Protein AF-A0A8S3TR97-F1 (afdb_monomer_lite)

Secondary structure (DSSP, 8-state):
---HHHHHSHHHIIIIIHHHHHTSHHHHHHHHHHIIIIITT-SSHHHHHHHHHHHHHHGGGSHHHIIIIIHHHHGGGGGSS-HHHHHHHHHHHHHHHHHHHHHHHHTT--GGGTS-HHHHHHHHHHHHHHHHTTTTSSHHHHHHHHHHHHHHHHHHHTT-S-TT-THHHHHHHHHHHHHH---TT-HHHHHHHHHHHHHHHHHSB-TTS-B-HHHHHHHHHHHHHHHT-------

Radius of gyration: 18.49 Å; chains: 1; bounding box: 54×30×53 Å

Structure (mmCIF, N/CA/C/O backbone):
data_AF-A0A8S3TR97-F1
#
_entry.id   AF-A0A8S3TR97-F1
#
loop_
_atom_site.group_PDB
_atom_site.id
_atom_site.type_symbol
_atom_site.label_atom_id
_atom_site.label_alt_id
_atom_site.label_comp_id
_atom_site.label_asym_id
_atom_site.label_entity_id
_atom_site.label_seq_id
_atom_site.pdbx_PDB_ins_code
_atom_site.Cartn_x
_atom_site.Cartn_y
_atom_site.Cartn_z
_atom_site.occupancy
_atom_site.B_iso_or_equiv
_atom_site.auth_seq_id
_atom_site.auth_comp_id
_atom_site.auth_asym_id
_atom_site.auth_atom_id
_atom_site.pdbx_PDB_model_num
ATOM 1 N N . MET A 1 1 ? 25.317 11.259 -17.986 1.00 52.09 1 MET A N 1
ATOM 2 C CA . MET A 1 1 ? 23.845 11.215 -17.810 1.00 52.09 1 MET A CA 1
ATOM 3 C C . MET A 1 1 ? 23.464 10.214 -16.730 1.00 52.09 1 MET A C 1
ATOM 5 O O . MET A 1 1 ? 22.758 10.600 -15.819 1.00 52.09 1 MET A O 1
ATOM 9 N N . ALA A 1 2 ? 24.001 8.992 -16.748 1.00 50.50 2 ALA A N 1
ATOM 10 C CA . ALA A 1 2 ? 24.337 8.296 -15.507 1.00 50.50 2 ALA A CA 1
ATOM 11 C C . ALA A 1 2 ? 25.831 8.544 -15.252 1.00 50.50 2 ALA A C 1
ATOM 13 O O . ALA A 1 2 ? 26.662 8.137 -16.060 1.00 50.50 2 ALA A O 1
ATOM 14 N N . ASP A 1 3 ? 26.166 9.313 -14.224 1.00 50.56 3 ASP A N 1
ATOM 15 C CA . ASP A 1 3 ? 27.539 9.480 -13.743 1.00 50.56 3 ASP A CA 1
ATOM 16 C C . ASP A 1 3 ? 27.617 9.049 -12.274 1.00 50.56 3 ASP A C 1
ATOM 18 O O . ASP A 1 3 ? 26.587 8.810 -11.637 1.00 50.56 3 ASP A O 1
ATOM 22 N N . TYR A 1 4 ? 28.835 8.906 -11.747 1.00 54.69 4 TYR A N 1
ATOM 23 C CA . TYR A 1 4 ? 29.068 8.407 -10.389 1.00 54.69 4 TYR A CA 1
ATOM 24 C C . TYR A 1 4 ? 28.352 9.243 -9.311 1.00 54.69 4 TYR A C 1
ATOM 26 O O . TYR A 1 4 ? 27.873 8.699 -8.316 1.00 54.69 4 TYR A O 1
ATOM 34 N N . PHE A 1 5 ? 28.218 10.555 -9.523 1.00 51.84 5 PHE A N 1
ATOM 35 C CA . PHE A 1 5 ? 27.535 11.450 -8.592 1.00 51.84 5 PHE A CA 1
ATOM 36 C C . PHE A 1 5 ? 26.013 11.290 -8.667 1.00 51.84 5 PHE A C 1
ATOM 38 O O . PHE A 1 5 ? 25.346 11.216 -7.634 1.00 51.84 5 PHE A O 1
ATOM 45 N N . ALA A 1 6 ? 25.467 11.154 -9.874 1.00 52.81 6 ALA A N 1
ATOM 46 C CA . ALA A 1 6 ? 24.042 10.966 -10.107 1.00 52.81 6 ALA A CA 1
ATOM 47 C C . ALA A 1 6 ? 23.535 9.612 -9.567 1.00 52.81 6 ALA A C 1
ATOM 49 O O . ALA A 1 6 ? 22.441 9.550 -9.008 1.00 52.81 6 ALA A O 1
ATOM 50 N N . VAL A 1 7 ? 24.340 8.541 -9.644 1.00 60.16 7 VAL A N 1
ATOM 51 C CA . VAL A 1 7 ? 24.002 7.242 -9.017 1.00 60.16 7 VAL A CA 1
ATOM 52 C C . VAL A 1 7 ? 24.239 7.220 -7.501 1.00 60.16 7 VAL A C 1
ATOM 54 O O . VAL A 1 7 ? 23.655 6.386 -6.809 1.00 60.16 7 VAL A O 1
ATOM 57 N N . GLY A 1 8 ? 25.058 8.138 -6.974 1.00 55.62 8 GLY A N 1
ATOM 58 C CA . GLY A 1 8 ? 25.302 8.300 -5.537 1.00 55.62 8 GLY A CA 1
ATOM 59 C C . GLY A 1 8 ? 24.122 8.927 -4.785 1.00 55.62 8 GLY A C 1
ATOM 60 O O . GLY A 1 8 ? 23.895 8.615 -3.613 1.00 55.62 8 GLY A O 1
ATOM 61 N N . ASN A 1 9 ? 23.321 9.762 -5.458 1.00 77.56 9 ASN A N 1
ATOM 62 C CA . ASN A 1 9 ? 22.076 10.289 -4.902 1.00 77.56 9 ASN A CA 1
ATOM 63 C C . ASN A 1 9 ? 20.954 9.247 -5.026 1.00 77.56 9 ASN A C 1
ATOM 65 O O . ASN A 1 9 ? 20.400 9.026 -6.102 1.00 77.56 9 ASN A O 1
ATOM 69 N N . ARG A 1 10 ? 20.591 8.626 -3.898 1.00 77.12 10 ARG A N 1
ATOM 70 C CA . ARG A 1 10 ? 19.584 7.553 -3.839 1.00 77.12 10 ARG A CA 1
ATOM 71 C C . ARG A 1 10 ? 18.224 7.985 -4.396 1.00 77.12 10 ARG A C 1
ATOM 73 O O . ARG A 1 10 ? 17.638 7.236 -5.169 1.00 77.12 10 ARG A O 1
ATOM 80 N N . ASN A 1 11 ? 17.746 9.186 -4.070 1.00 75.31 11 ASN A N 1
ATOM 81 C CA . ASN A 1 11 ? 16.455 9.671 -4.568 1.00 75.31 11 ASN A CA 1
ATOM 82 C C . ASN A 1 11 ? 16.488 9.838 -6.088 1.00 75.31 11 ASN A C 1
ATOM 84 O O . ASN A 1 11 ? 15.629 9.306 -6.786 1.00 75.31 11 ASN A O 1
ATOM 88 N N . HIS A 1 12 ? 17.511 10.517 -6.607 1.00 77.50 12 HIS A N 1
ATOM 89 C CA . HIS A 1 12 ? 17.662 10.743 -8.044 1.00 77.50 12 HIS A CA 1
ATOM 90 C C . HIS A 1 12 ? 17.841 9.423 -8.817 1.00 77.50 12 HIS A C 1
ATOM 92 O O . HIS A 1 12 ? 17.218 9.201 -9.856 1.00 77.50 12 HIS A O 1
ATOM 98 N N . CYS A 1 13 ? 18.622 8.489 -8.272 1.00 76.00 13 CYS A N 1
ATOM 99 C CA . CYS A 1 13 ? 18.840 7.178 -8.871 1.00 76.00 13 CYS A CA 1
ATOM 100 C C . CYS A 1 13 ? 17.539 6.363 -8.970 1.00 76.00 13 CYS A C 1
ATOM 102 O O . CYS A 1 13 ? 17.180 5.897 -10.053 1.00 76.00 13 CYS A O 1
ATOM 104 N N . TYR A 1 14 ? 16.795 6.238 -7.866 1.00 81.44 14 TYR A N 1
ATOM 105 C CA . TYR A 1 14 ? 15.582 5.417 -7.816 1.00 81.44 14 TYR A CA 1
ATOM 106 C C . TYR A 1 14 ? 14.384 6.061 -8.507 1.00 81.44 14 TYR A C 1
ATOM 108 O O . TYR A 1 14 ? 13.536 5.334 -9.020 1.00 81.44 14 TYR A O 1
ATOM 116 N N . LEU A 1 15 ? 14.288 7.393 -8.511 1.00 86.50 15 LEU A N 1
ATOM 117 C CA . LEU A 1 15 ? 13.073 8.102 -8.915 1.00 86.50 15 LEU A CA 1
ATOM 118 C C . LEU A 1 15 ? 13.204 8.890 -10.218 1.00 86.50 15 LEU A C 1
ATOM 120 O O . LEU A 1 15 ? 12.200 9.467 -10.641 1.00 86.50 15 LEU A O 1
ATOM 124 N N . GLU A 1 16 ? 14.384 8.943 -10.840 1.00 80.69 16 GLU A N 1
ATOM 125 C CA . GLU A 1 16 ? 14.603 9.650 -12.110 1.00 80.69 16 GLU A CA 1
ATOM 126 C C . GLU A 1 16 ? 15.448 8.829 -13.087 1.00 80.69 16 GLU A C 1
ATOM 128 O O . GLU A 1 16 ? 14.967 8.481 -14.169 1.00 80.69 16 GLU A O 1
ATOM 133 N N . LEU A 1 17 ? 16.678 8.461 -12.705 1.00 77.69 17 LEU A N 1
ATOM 134 C CA . LEU A 1 17 ? 17.573 7.700 -13.585 1.00 77.69 17 LEU A CA 1
ATOM 135 C C . LEU A 1 17 ? 17.002 6.325 -13.924 1.00 77.69 17 LEU A C 1
ATOM 137 O O . LEU A 1 17 ? 17.054 5.906 -15.080 1.00 77.69 17 LEU A O 1
ATOM 141 N N . SER A 1 18 ? 16.424 5.641 -12.933 1.00 75.00 18 SER A N 1
ATOM 142 C CA . SER A 1 18 ? 15.832 4.319 -13.124 1.00 75.00 18 SER A CA 1
ATOM 143 C C . SER A 1 18 ? 14.754 4.328 -14.219 1.00 75.00 18 SER A C 1
ATOM 145 O O . SER A 1 18 ? 14.734 3.477 -15.102 1.00 75.00 18 SER A O 1
ATOM 147 N N . ILE A 1 19 ? 13.896 5.346 -14.219 1.00 82.00 19 ILE A N 1
ATOM 148 C CA . ILE A 1 19 ? 12.789 5.486 -15.169 1.00 82.00 19 ILE A CA 1
ATOM 149 C C . ILE A 1 19 ? 13.325 5.817 -16.548 1.00 82.00 19 ILE A C 1
ATOM 151 O O . ILE A 1 19 ? 12.816 5.309 -17.540 1.00 82.00 19 ILE A O 1
ATOM 155 N N . PHE A 1 20 ? 14.352 6.667 -16.620 1.00 80.25 20 PHE A N 1
ATOM 156 C CA . PHE A 1 20 ? 14.993 6.989 -17.885 1.00 80.25 20 PHE A CA 1
ATOM 157 C C . PHE A 1 20 ? 15.539 5.730 -18.564 1.00 80.25 20 PHE A C 1
ATOM 159 O O . PHE A 1 20 ? 15.263 5.514 -19.741 1.00 80.25 20 PHE A O 1
ATOM 166 N N . VAL A 1 21 ? 16.247 4.877 -17.820 1.00 76.88 21 VAL A N 1
ATOM 167 C CA . VAL A 1 21 ? 16.768 3.605 -18.345 1.00 76.88 21 VAL A CA 1
ATOM 168 C C . VAL A 1 21 ? 15.630 2.636 -18.675 1.00 76.88 21 VAL A C 1
ATOM 170 O O . VAL A 1 21 ? 15.663 1.975 -19.707 1.00 76.88 21 VAL A O 1
ATOM 173 N N . ALA A 1 22 ? 14.572 2.599 -17.868 1.00 79.44 22 ALA A N 1
ATOM 174 C CA . ALA A 1 22 ? 13.430 1.724 -18.108 1.00 79.44 22 ALA A CA 1
ATOM 175 C C . ALA A 1 22 ? 12.569 2.110 -19.324 1.00 79.44 22 ALA A C 1
ATOM 177 O O . ALA A 1 22 ? 11.685 1.336 -19.691 1.00 79.44 22 ALA A O 1
ATOM 178 N N . LYS A 1 23 ? 12.816 3.262 -19.970 1.00 80.81 23 LYS A N 1
ATOM 179 C CA . LYS A 1 23 ? 12.210 3.598 -21.273 1.00 80.81 23 LYS A CA 1
ATOM 180 C C . LYS A 1 23 ? 12.696 2.691 -22.403 1.00 80.81 23 LYS A C 1
ATOM 182 O O . LYS A 1 23 ? 12.019 2.598 -23.421 1.00 80.81 23 LYS A O 1
ATOM 187 N N . PHE A 1 24 ? 13.845 2.046 -22.232 1.00 84.88 24 PHE A N 1
ATOM 188 C CA . PHE A 1 24 ? 14.345 1.027 -23.145 1.00 84.88 24 PHE A CA 1
ATOM 189 C C . PHE A 1 24 ? 13.728 -0.330 -22.747 1.00 84.88 24 PHE A C 1
ATOM 191 O O . PHE A 1 24 ? 14.006 -0.809 -21.638 1.00 84.88 24 PHE A O 1
ATOM 198 N N . PRO A 1 25 ? 12.871 -0.939 -23.594 1.00 82.88 25 PRO A N 1
ATOM 199 C CA . PRO A 1 25 ? 12.100 -2.139 -23.246 1.00 82.88 25 PRO A CA 1
ATOM 200 C C . PRO A 1 25 ? 12.942 -3.325 -22.760 1.00 82.88 25 PRO A C 1
ATOM 202 O O . PRO A 1 25 ? 12.469 -4.141 -21.967 1.00 82.88 25 PRO A O 1
ATOM 205 N N . GLU A 1 26 ? 14.192 -3.412 -23.214 1.00 86.94 26 GLU A N 1
ATOM 206 C CA . GLU A 1 26 ? 15.155 -4.454 -22.862 1.00 86.94 26 GLU A CA 1
ATOM 207 C C . GLU A 1 26 ? 15.543 -4.415 -21.379 1.00 86.94 26 GLU A C 1
ATOM 209 O O . GLU A 1 26 ? 15.878 -5.450 -20.807 1.00 86.94 26 GLU A O 1
ATOM 214 N N . TYR A 1 27 ? 15.469 -3.242 -20.741 1.00 86.44 27 TYR A N 1
ATOM 215 C CA . TYR A 1 27 ? 15.838 -3.063 -19.336 1.00 86.44 27 TYR A CA 1
ATOM 216 C C . TYR A 1 27 ? 14.629 -2.995 -18.402 1.00 86.44 27 TYR A C 1
ATOM 218 O O . TYR A 1 27 ? 14.773 -3.281 -17.214 1.00 86.44 27 TYR A O 1
ATOM 226 N N . THR A 1 28 ? 13.431 -2.666 -18.901 1.00 91.00 28 THR A N 1
ATOM 227 C CA . THR A 1 28 ? 12.251 -2.399 -18.060 1.00 91.00 28 THR A CA 1
ATOM 228 C C . THR A 1 28 ? 11.954 -3.532 -17.075 1.00 91.00 28 THR A C 1
ATOM 230 O O . THR A 1 28 ? 11.886 -3.296 -15.870 1.00 91.00 28 THR A O 1
ATOM 233 N N . LYS A 1 29 ? 11.807 -4.773 -17.565 1.00 95.00 29 LYS A N 1
ATOM 234 C CA . LYS A 1 29 ? 11.462 -5.923 -16.710 1.00 95.00 29 LYS A CA 1
ATOM 235 C C . LYS A 1 29 ? 12.576 -6.245 -15.722 1.00 95.00 29 LYS A C 1
ATOM 237 O O . LYS A 1 29 ? 12.305 -6.349 -14.535 1.00 95.00 29 LYS A O 1
ATOM 242 N N . SER A 1 30 ? 13.826 -6.293 -16.181 1.0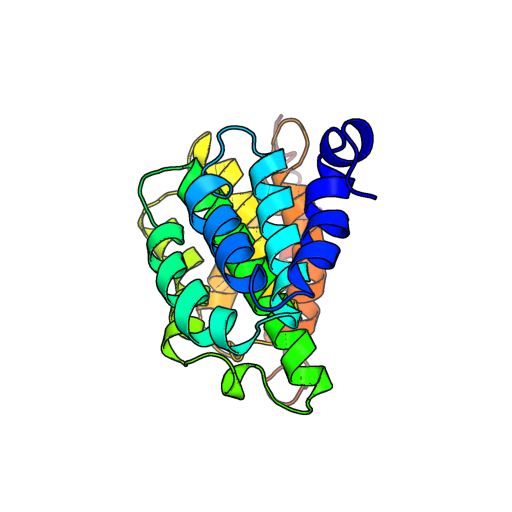0 94.12 30 SER A N 1
ATOM 243 C CA . SER A 1 30 ? 14.976 -6.570 -15.313 1.00 94.12 30 SER A CA 1
ATOM 244 C C . SER A 1 30 ? 15.136 -5.537 -14.196 1.00 94.12 30 SER A C 1
ATOM 246 O O . SER A 1 30 ? 15.534 -5.889 -13.090 1.00 94.12 30 SER A O 1
ATOM 248 N N . MET A 1 31 ? 14.805 -4.270 -14.451 1.00 93.50 31 MET A N 1
ATOM 249 C CA . MET A 1 31 ? 14.824 -3.229 -13.421 1.00 93.50 31 MET A CA 1
ATOM 250 C C . MET A 1 31 ? 13.704 -3.404 -12.398 1.00 93.50 31 MET A C 1
ATOM 252 O O . MET A 1 31 ? 13.954 -3.275 -11.200 1.00 93.50 31 MET A O 1
ATOM 256 N N . ILE A 1 32 ? 12.492 -3.722 -12.859 1.00 96.81 32 ILE A N 1
ATOM 257 C CA . ILE A 1 32 ? 11.360 -4.049 -11.986 1.00 96.81 32 ILE A CA 1
ATOM 258 C C . ILE A 1 32 ? 11.719 -5.250 -11.105 1.00 96.81 32 ILE A C 1
ATOM 260 O O . ILE A 1 32 ? 11.643 -5.155 -9.880 1.00 96.81 32 ILE A O 1
ATOM 264 N N . ASP A 1 33 ? 12.187 -6.336 -11.718 1.00 97.00 33 ASP A N 1
ATOM 265 C CA . ASP A 1 33 ? 12.565 -7.565 -11.025 1.00 97.00 33 ASP A CA 1
ATOM 266 C C . ASP A 1 33 ? 13.697 -7.313 -10.027 1.00 97.00 33 ASP A C 1
ATOM 268 O O . ASP A 1 33 ? 13.632 -7.789 -8.902 1.00 97.00 33 ASP A O 1
ATOM 272 N N . HIS A 1 34 ? 14.689 -6.481 -10.363 1.00 95.31 34 HIS A N 1
ATOM 273 C CA . HIS A 1 34 ? 15.753 -6.128 -9.424 1.00 95.31 34 HIS A CA 1
ATOM 274 C C . HIS A 1 34 ? 15.229 -5.398 -8.181 1.00 95.31 34 HIS A C 1
ATOM 276 O O . HIS A 1 34 ? 15.662 -5.698 -7.066 1.00 95.31 34 HIS A O 1
ATOM 282 N N . LEU A 1 35 ? 14.304 -4.443 -8.336 1.00 96.44 35 LEU A N 1
ATOM 283 C CA . LEU A 1 35 ? 13.712 -3.770 -7.178 1.00 96.44 35 LEU A CA 1
ATOM 284 C C . LEU A 1 35 ? 12.934 -4.765 -6.306 1.00 96.44 35 LEU A C 1
ATOM 286 O O . LEU A 1 35 ? 13.107 -4.760 -5.086 1.00 96.44 35 LEU A O 1
ATOM 290 N N . VAL A 1 36 ? 12.141 -5.641 -6.930 1.00 97.31 36 VAL A N 1
ATOM 291 C CA . VAL A 1 36 ? 11.318 -6.652 -6.247 1.00 97.31 36 VAL A CA 1
ATOM 292 C C . VAL A 1 36 ? 12.160 -7.728 -5.565 1.00 97.31 36 VAL A C 1
ATOM 294 O O . VAL A 1 36 ? 11.873 -8.100 -4.435 1.00 97.31 36 VAL A O 1
ATOM 297 N N . ASP A 1 37 ? 13.210 -8.221 -6.208 1.00 95.25 37 ASP A N 1
ATOM 298 C CA . ASP A 1 37 ? 13.968 -9.365 -5.698 1.00 95.25 37 ASP A CA 1
ATOM 299 C C . ASP A 1 37 ? 15.094 -8.936 -4.750 1.00 95.25 37 ASP A C 1
ATOM 301 O O . ASP A 1 37 ? 15.460 -9.689 -3.849 1.00 95.25 37 ASP A O 1
ATOM 305 N N . MET A 1 38 ? 15.627 -7.716 -4.907 1.00 93.38 38 MET A N 1
ATOM 306 C CA . MET A 1 38 ? 16.815 -7.276 -4.164 1.00 93.38 38 MET A CA 1
ATOM 307 C C . MET A 1 38 ? 16.586 -6.086 -3.233 1.00 93.38 38 MET A C 1
ATOM 309 O O . MET A 1 38 ? 17.333 -5.942 -2.263 1.00 93.38 38 MET A O 1
ATOM 313 N N . LYS A 1 39 ? 15.635 -5.184 -3.518 1.00 95.75 39 LYS A N 1
ATOM 314 C CA . LYS A 1 39 ? 15.566 -3.883 -2.819 1.00 95.75 39 LYS A CA 1
ATOM 315 C C . LYS A 1 39 ? 14.401 -3.738 -1.850 1.00 95.75 39 LYS A C 1
ATOM 317 O O . LYS A 1 39 ? 14.574 -3.098 -0.814 1.00 95.75 39 LYS A O 1
ATOM 322 N N . ILE A 1 40 ? 13.265 -4.390 -2.090 1.00 96.94 40 ILE A N 1
ATOM 323 C CA . ILE A 1 40 ? 12.153 -4.358 -1.125 1.00 96.94 40 ILE A CA 1
ATOM 324 C C . ILE A 1 40 ? 12.483 -5.072 0.200 1.00 96.94 40 ILE A C 1
ATOM 326 O O . ILE A 1 40 ? 11.880 -4.735 1.209 1.00 96.94 40 ILE A O 1
ATOM 330 N N . ASN A 1 41 ? 13.450 -6.001 0.232 1.00 97.19 41 ASN A N 1
ATOM 331 C CA . ASN A 1 41 ? 13.931 -6.652 1.465 1.00 97.19 41 ASN A CA 1
ATOM 332 C C . ASN A 1 41 ? 15.215 -6.011 2.032 1.00 97.19 41 ASN A C 1
ATOM 334 O O . ASN A 1 41 ? 15.993 -6.636 2.749 1.00 97.19 41 ASN A O 1
ATOM 338 N N . HIS A 1 42 ? 15.514 -4.767 1.661 1.00 96.56 42 HIS A N 1
ATOM 339 C CA . HIS A 1 42 ? 16.711 -4.108 2.167 1.00 96.56 42 HIS A CA 1
ATOM 340 C C . HIS A 1 42 ? 16.557 -3.767 3.659 1.00 96.56 42 HIS A C 1
ATOM 342 O O . HIS A 1 42 ? 15.470 -3.394 4.091 1.00 96.56 42 HIS A O 1
ATOM 348 N N . TRP A 1 43 ? 17.632 -3.849 4.448 1.00 94.31 43 TRP A N 1
ATOM 349 C CA . TRP A 1 43 ? 17.603 -3.564 5.893 1.00 94.31 43 TRP A CA 1
ATOM 350 C C . TRP A 1 43 ? 17.266 -2.091 6.201 1.00 94.31 43 TRP A C 1
ATOM 352 O O . TRP A 1 43 ? 16.490 -1.805 7.112 1.00 94.31 43 TRP A O 1
ATOM 362 N N . ASP A 1 44 ? 17.788 -1.161 5.395 1.00 94.12 44 ASP A N 1
ATOM 363 C CA . ASP A 1 44 ? 17.471 0.275 5.451 1.00 94.12 44 ASP A CA 1
ATOM 364 C C . ASP A 1 44 ? 16.042 0.540 4.941 1.00 94.12 44 ASP A C 1
ATOM 366 O O . ASP A 1 44 ? 15.730 0.277 3.775 1.00 94.12 44 ASP A O 1
ATOM 370 N N . GLY A 1 45 ? 15.184 1.080 5.813 1.00 92.94 45 GLY A N 1
ATOM 371 C CA . GLY A 1 45 ? 13.788 1.393 5.502 1.00 92.94 45 GLY A CA 1
ATOM 372 C C . GLY A 1 45 ? 13.617 2.426 4.391 1.00 92.94 45 GLY A C 1
ATOM 373 O O . GLY A 1 45 ? 12.713 2.270 3.574 1.00 92.94 45 GLY A O 1
ATOM 374 N N . ILE A 1 46 ? 14.529 3.397 4.279 1.00 93.88 46 ILE A N 1
ATOM 375 C CA . ILE A 1 46 ? 14.478 4.426 3.229 1.00 93.88 46 ILE A CA 1
ATOM 376 C C . ILE A 1 46 ? 14.657 3.781 1.852 1.00 93.88 46 ILE A C 1
ATOM 378 O O . ILE A 1 46 ? 13.995 4.163 0.891 1.00 93.88 46 ILE A O 1
ATOM 382 N N . ILE A 1 47 ? 15.518 2.765 1.742 1.00 94.56 47 ILE A N 1
ATOM 383 C CA . ILE A 1 47 ? 15.690 2.024 0.485 1.00 94.56 47 ILE A CA 1
ATOM 384 C C . ILE A 1 47 ? 14.409 1.273 0.120 1.00 94.56 47 ILE A C 1
ATOM 386 O O . ILE A 1 47 ? 14.040 1.253 -1.055 1.00 94.56 47 ILE A O 1
ATOM 390 N N . ARG A 1 48 ? 13.702 0.697 1.099 1.00 97.50 48 ARG A N 1
ATOM 391 C CA . ARG A 1 48 ? 12.411 0.038 0.849 1.00 97.50 48 ARG A CA 1
ATOM 392 C C . ARG A 1 48 ? 11.357 1.042 0.370 1.00 97.50 48 ARG A C 1
ATOM 394 O O . ARG A 1 48 ? 10.700 0.776 -0.633 1.00 97.50 48 ARG A O 1
ATOM 401 N N . ASP A 1 49 ? 11.260 2.204 1.020 1.00 95.88 49 ASP A N 1
ATOM 402 C CA . ASP A 1 49 ? 10.363 3.298 0.618 1.00 95.88 49 ASP A CA 1
ATOM 403 C C . ASP A 1 49 ? 10.661 3.774 -0.818 1.00 95.88 49 ASP A C 1
ATOM 405 O O . ASP A 1 49 ? 9.763 3.853 -1.658 1.00 95.88 49 ASP A O 1
ATOM 409 N N . LEU A 1 50 ? 11.936 4.022 -1.140 1.00 96.06 50 LEU A N 1
ATOM 410 C CA . LEU A 1 50 ? 12.360 4.432 -2.482 1.00 96.06 50 LEU A CA 1
ATOM 411 C C . LEU A 1 50 ? 12.132 3.350 -3.535 1.00 96.06 50 LEU A C 1
ATOM 413 O O . LEU A 1 50 ? 11.832 3.670 -4.683 1.00 96.06 50 LEU A O 1
ATOM 417 N N . SER A 1 51 ? 12.249 2.076 -3.164 1.00 97.31 51 SER A N 1
ATOM 418 C CA . SER A 1 51 ? 11.968 0.960 -4.070 1.00 97.31 51 SER A CA 1
ATOM 419 C C . SER A 1 51 ? 10.489 0.903 -4.433 1.00 97.31 51 SER A C 1
ATOM 421 O O . SER A 1 51 ? 10.165 0.768 -5.609 1.00 97.31 51 SER A O 1
ATOM 423 N N . ALA A 1 52 ? 9.595 1.071 -3.455 1.00 98.31 52 ALA A N 1
ATOM 424 C CA . ALA A 1 52 ? 8.155 1.126 -3.698 1.00 98.31 52 ALA A CA 1
ATOM 425 C C . ALA A 1 52 ? 7.775 2.317 -4.598 1.00 98.31 52 ALA A C 1
ATOM 427 O O . ALA A 1 52 ? 7.068 2.147 -5.591 1.00 98.31 52 ALA A O 1
ATOM 428 N N . GLN A 1 53 ? 8.323 3.505 -4.327 1.00 97.69 53 GLN A N 1
ATOM 429 C CA . GLN A 1 53 ? 8.114 4.691 -5.169 1.00 97.69 53 GLN A CA 1
ATOM 430 C C . GLN A 1 53 ? 8.727 4.540 -6.573 1.00 97.69 53 GLN A C 1
ATOM 432 O O . GLN A 1 53 ? 8.153 4.995 -7.563 1.00 97.69 53 GLN A O 1
ATOM 437 N N . GLY A 1 54 ? 9.880 3.881 -6.691 1.00 96.12 54 GLY A N 1
ATOM 438 C CA . GLY A 1 54 ? 10.475 3.527 -7.978 1.00 96.12 54 GLY A CA 1
ATOM 439 C C . GLY A 1 54 ? 9.555 2.604 -8.779 1.00 96.12 54 GLY A C 1
ATOM 440 O O . GLY A 1 54 ? 9.271 2.878 -9.943 1.00 96.12 54 GLY A O 1
ATOM 441 N N . LEU A 1 55 ? 9.009 1.566 -8.138 1.00 98.31 55 LEU A N 1
ATOM 442 C CA . LEU A 1 55 ? 8.039 0.649 -8.744 1.00 98.31 55 LEU A CA 1
ATOM 443 C C . LEU A 1 55 ? 6.754 1.366 -9.189 1.00 98.31 55 LEU A C 1
ATOM 445 O O . LEU A 1 55 ? 6.270 1.085 -10.288 1.00 98.31 55 LEU A O 1
ATOM 449 N N . HIS A 1 56 ? 6.254 2.348 -8.426 1.00 98.19 56 HIS A N 1
ATOM 450 C CA . HIS A 1 56 ? 5.162 3.227 -8.873 1.00 98.19 56 HIS A CA 1
ATOM 451 C C . HIS A 1 56 ? 5.487 3.849 -10.232 1.00 98.19 56 HIS A C 1
ATOM 453 O O . HIS A 1 56 ? 4.729 3.731 -11.193 1.00 98.19 56 HIS A O 1
ATOM 459 N N . LYS A 1 57 ? 6.643 4.514 -10.330 1.00 95.88 57 LYS A N 1
ATOM 460 C CA . LYS A 1 57 ? 7.018 5.258 -11.535 1.00 95.88 57 LYS A CA 1
ATOM 461 C C . LYS A 1 57 ? 7.316 4.336 -12.723 1.00 95.88 57 LYS A C 1
ATOM 463 O O . LYS A 1 57 ? 6.982 4.687 -13.850 1.00 95.88 57 LYS A O 1
ATOM 468 N N . LEU A 1 58 ? 7.880 3.153 -12.475 1.00 95.94 58 LEU A N 1
ATOM 469 C CA . LEU A 1 58 ? 8.153 2.133 -13.496 1.00 95.94 58 LEU A CA 1
ATOM 470 C C . LEU A 1 58 ? 6.892 1.430 -14.013 1.00 95.94 58 LEU A C 1
ATOM 472 O O . LEU A 1 58 ? 6.920 0.836 -15.090 1.00 95.94 58 LEU A O 1
ATOM 476 N N . THR A 1 59 ? 5.781 1.494 -13.277 1.00 96.88 59 THR A N 1
ATOM 477 C CA . THR A 1 59 ? 4.548 0.784 -13.642 1.00 96.88 59 THR A CA 1
ATOM 478 C C . THR A 1 59 ? 4.000 1.217 -15.002 1.00 96.88 59 THR A C 1
ATOM 480 O O . THR A 1 59 ? 3.518 0.377 -15.758 1.00 96.88 59 THR A O 1
ATOM 483 N N . SER A 1 60 ? 4.130 2.495 -15.373 1.00 94.75 60 SER A N 1
ATOM 484 C CA . SER A 1 60 ? 3.687 2.988 -16.686 1.00 94.75 60 SER A CA 1
ATOM 485 C C . SER A 1 60 ? 4.502 2.421 -17.856 1.00 94.75 60 SER A C 1
ATOM 487 O O . SER A 1 60 ? 3.983 2.338 -18.968 1.00 94.75 60 SER A O 1
ATOM 489 N N . CYS A 1 61 ? 5.742 1.979 -17.615 1.00 94.31 61 CYS A N 1
ATOM 490 C CA . CYS A 1 61 ? 6.607 1.383 -18.633 1.00 94.31 61 CYS A CA 1
ATOM 491 C C . CYS A 1 61 ? 6.207 -0.062 -18.978 1.00 94.31 61 CYS A C 1
ATOM 493 O O . CYS A 1 61 ? 6.464 -0.519 -20.089 1.00 94.31 61 CYS A O 1
ATOM 495 N N . SER A 1 62 ? 5.588 -0.801 -18.048 1.00 95.81 62 SER A N 1
ATOM 496 C CA . SER A 1 62 ? 5.122 -2.174 -18.299 1.00 95.81 62 SER A CA 1
ATOM 497 C C . SER A 1 62 ? 3.903 -2.543 -17.435 1.00 95.81 62 SER A C 1
ATOM 499 O 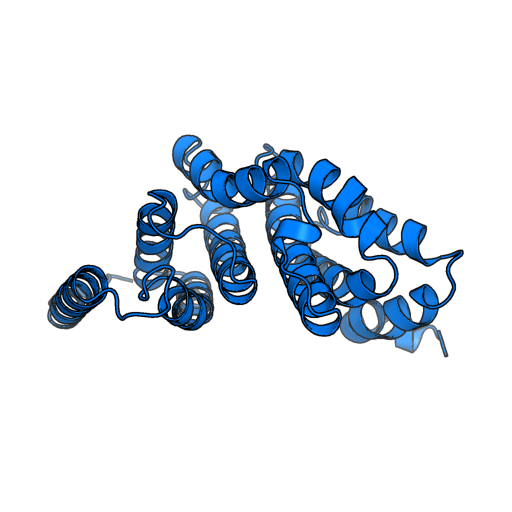O . SER A 1 62 ? 3.998 -3.407 -16.558 1.00 95.81 62 SER A O 1
ATOM 501 N N . PRO A 1 63 ? 2.738 -1.904 -17.661 1.00 96.69 63 PRO A N 1
ATOM 502 C CA . PRO A 1 63 ? 1.567 -2.075 -16.799 1.00 96.69 63 PRO A CA 1
ATOM 503 C C . PRO A 1 63 ? 1.031 -3.511 -16.815 1.00 96.69 63 PRO A C 1
ATOM 505 O O . PRO A 1 63 ? 0.690 -4.049 -15.765 1.00 96.69 63 PRO A O 1
ATOM 508 N N . ASP A 1 64 ? 1.035 -4.173 -17.975 1.00 97.12 64 ASP A N 1
ATOM 509 C CA . ASP A 1 64 ? 0.548 -5.552 -18.096 1.00 97.12 64 ASP A CA 1
ATOM 510 C C . ASP A 1 64 ? 1.447 -6.537 -17.332 1.00 97.12 64 ASP A C 1
ATOM 512 O O . ASP A 1 64 ? 0.950 -7.468 -16.697 1.00 97.12 64 ASP A O 1
ATOM 516 N N . TYR A 1 65 ? 2.769 -6.318 -17.332 1.00 98.00 65 TYR A N 1
ATOM 517 C CA . TYR A 1 65 ? 3.713 -7.128 -16.554 1.00 98.00 65 TYR A CA 1
ATOM 518 C C . TYR A 1 65 ? 3.521 -6.918 -15.049 1.00 98.00 65 TYR A C 1
ATOM 520 O O . TYR A 1 65 ? 3.447 -7.887 -14.291 1.00 98.00 65 TYR A O 1
ATOM 528 N N . MET A 1 66 ? 3.366 -5.659 -14.625 1.00 98.31 66 MET A N 1
ATOM 529 C CA . MET A 1 66 ? 3.086 -5.325 -13.229 1.00 98.31 66 MET A CA 1
ATOM 530 C C . MET A 1 66 ? 1.804 -5.999 -12.724 1.00 98.31 66 MET A C 1
ATOM 532 O O . MET A 1 66 ? 1.804 -6.611 -11.656 1.00 98.31 66 MET A O 1
ATOM 536 N N . ALA A 1 67 ? 0.728 -5.922 -13.510 1.00 98.25 67 ALA A N 1
ATOM 537 C CA . ALA A 1 67 ? -0.579 -6.455 -13.144 1.00 98.25 67 ALA A CA 1
ATOM 538 C C . ALA A 1 67 ? -0.628 -7.992 -13.149 1.00 98.25 67 ALA A C 1
ATOM 540 O O . ALA A 1 67 ? -1.162 -8.592 -12.217 1.00 98.25 67 ALA A O 1
ATOM 541 N N . SER A 1 68 ? -0.080 -8.633 -14.188 1.00 97.88 68 SER A N 1
ATOM 542 C CA . SER A 1 68 ? -0.246 -10.079 -14.412 1.00 97.88 68 SER A CA 1
ATOM 543 C C . SER A 1 68 ? 0.839 -10.958 -13.789 1.00 97.88 68 SER A C 1
ATOM 545 O O . SER A 1 68 ? 0.604 -12.150 -13.607 1.00 97.88 68 SER A O 1
ATOM 547 N N . GLN A 1 69 ? 2.013 -10.406 -13.465 1.00 98.25 69 GLN A N 1
ATOM 548 C CA . GLN A 1 69 ? 3.150 -11.178 -12.944 1.00 98.25 69 GLN A CA 1
ATOM 549 C C . GLN A 1 69 ? 3.634 -10.641 -11.597 1.00 98.25 69 GLN A C 1
ATOM 551 O O . GLN A 1 69 ? 3.699 -11.386 -10.619 1.00 98.25 69 GLN A O 1
ATOM 556 N N . VAL A 1 70 ? 3.937 -9.342 -11.521 1.00 98.56 70 VAL A N 1
ATOM 557 C CA . VAL A 1 70 ? 4.594 -8.756 -10.342 1.00 98.56 70 VAL A CA 1
ATOM 558 C C . VAL A 1 70 ? 3.668 -8.738 -9.128 1.00 98.56 70 VAL A C 1
ATOM 560 O O . VAL A 1 70 ? 4.035 -9.279 -8.087 1.00 98.56 70 VAL A O 1
ATOM 563 N N . LEU A 1 71 ? 2.455 -8.184 -9.248 1.00 98.38 71 LEU A N 1
ATOM 564 C CA . LEU A 1 71 ? 1.496 -8.161 -8.136 1.00 98.38 71 LEU A CA 1
ATOM 565 C C . LEU A 1 71 ? 1.187 -9.575 -7.598 1.00 98.38 71 LEU A C 1
ATOM 567 O O . LEU A 1 71 ? 1.356 -9.781 -6.393 1.00 98.38 71 LEU A O 1
ATOM 571 N N . PRO A 1 72 ? 0.821 -10.575 -8.434 1.00 98.38 72 PRO A N 1
ATOM 572 C CA . PRO A 1 72 ? 0.627 -11.949 -7.968 1.00 98.38 72 PRO A CA 1
ATOM 573 C C . PRO A 1 72 ? 1.846 -12.544 -7.252 1.00 98.38 72 PRO A C 1
ATOM 575 O O . PRO A 1 72 ? 1.687 -13.160 -6.199 1.00 98.38 72 PRO A O 1
ATOM 578 N N . LYS A 1 73 ? 3.062 -12.328 -7.779 1.00 97.75 73 LYS A N 1
ATOM 579 C CA . LYS A 1 73 ? 4.317 -12.798 -7.165 1.00 97.75 73 LYS A CA 1
ATOM 580 C C . LYS A 1 73 ? 4.546 -12.179 -5.783 1.00 97.75 73 LYS A C 1
ATOM 582 O O . LYS A 1 73 ? 5.019 -12.864 -4.879 1.00 97.75 73 LYS A O 1
ATOM 587 N N . MET A 1 74 ? 4.225 -10.897 -5.612 1.00 98.06 74 MET A N 1
ATOM 588 C CA . MET A 1 74 ? 4.509 -10.150 -4.383 1.00 98.06 74 MET A CA 1
ATOM 589 C C . MET A 1 74 ? 3.474 -10.358 -3.277 1.00 98.06 74 MET A C 1
ATOM 591 O O . MET A 1 74 ? 3.826 -10.268 -2.102 1.00 98.06 74 MET A O 1
ATOM 595 N N . LEU A 1 75 ? 2.214 -10.655 -3.609 1.00 98.25 75 LEU A N 1
ATOM 596 C CA . LEU A 1 75 ? 1.146 -10.801 -2.613 1.00 98.25 75 LEU A CA 1
ATOM 597 C C . LEU A 1 75 ? 1.490 -11.777 -1.469 1.00 98.25 75 LEU A C 1
ATOM 599 O O . LEU A 1 75 ? 1.328 -11.384 -0.313 1.00 98.25 75 LEU A O 1
ATOM 603 N N . PRO A 1 76 ? 2.030 -12.989 -1.707 1.00 98.06 76 PRO A N 1
ATOM 604 C CA . PRO A 1 76 ? 2.440 -13.887 -0.622 1.00 98.06 76 PRO A CA 1
ATOM 605 C C . PRO A 1 76 ? 3.523 -13.305 0.304 1.00 98.06 76 PRO A C 1
ATOM 607 O O . PRO A 1 76 ? 3.569 -13.639 1.488 1.00 98.06 76 PRO A O 1
ATOM 610 N N . MET A 1 77 ? 4.376 -12.410 -0.207 1.00 98.19 77 MET A N 1
ATOM 611 C CA . MET A 1 77 ? 5.467 -11.787 0.553 1.00 98.19 77 MET A CA 1
ATOM 612 C C . MET A 1 77 ? 4.944 -10.789 1.598 1.00 98.19 77 MET A C 1
ATOM 614 O O . MET A 1 77 ? 5.561 -10.608 2.645 1.00 98.19 77 MET A O 1
ATOM 618 N N . THR A 1 78 ? 3.770 -10.195 1.359 1.00 98.50 78 THR A N 1
ATOM 619 C CA . THR A 1 78 ? 3.131 -9.197 2.244 1.00 98.50 78 THR A CA 1
ATOM 620 C C . THR A 1 78 ? 2.652 -9.757 3.584 1.00 98.50 78 THR A C 1
ATOM 622 O O . THR A 1 78 ? 2.299 -9.000 4.486 1.00 98.50 78 THR A O 1
ATOM 625 N N . THR A 1 79 ? 2.654 -11.081 3.744 1.00 97.12 79 THR A N 1
ATOM 626 C CA . THR A 1 79 ? 2.233 -11.760 4.977 1.00 97.12 79 THR A CA 1
ATOM 627 C C . THR A 1 79 ? 3.264 -12.777 5.468 1.00 97.12 79 THR A C 1
ATOM 629 O O . THR A 1 79 ? 2.953 -13.601 6.324 1.00 97.12 79 THR A O 1
ATOM 632 N N . GLY A 1 80 ? 4.486 -12.742 4.924 1.00 95.38 80 GLY A N 1
ATOM 633 C CA . GLY A 1 80 ? 5.584 -13.627 5.320 1.00 95.38 80 GLY A CA 1
ATOM 634 C C . GLY A 1 80 ? 6.147 -13.319 6.713 1.00 95.38 80 GLY A C 1
ATOM 635 O O . GLY A 1 80 ? 5.788 -12.328 7.347 1.00 95.38 80 GLY A O 1
ATOM 636 N N . ILE A 1 81 ? 7.049 -14.171 7.204 1.00 94.12 81 ILE A N 1
ATOM 637 C CA . ILE A 1 81 ? 7.689 -14.003 8.524 1.00 94.12 81 ILE A CA 1
ATOM 638 C C . ILE A 1 81 ? 8.830 -12.977 8.532 1.00 94.12 81 ILE A C 1
ATOM 640 O O . ILE A 1 81 ? 9.121 -12.404 9.579 1.00 94.12 81 ILE A O 1
ATOM 644 N N . ASP A 1 82 ? 9.464 -12.736 7.381 1.00 96.44 82 ASP A N 1
ATOM 645 C CA . ASP A 1 82 ? 10.541 -11.754 7.243 1.00 96.44 82 ASP A CA 1
ATOM 646 C C . ASP A 1 82 ? 9.960 -10.337 7.345 1.00 96.44 82 ASP A C 1
ATOM 648 O O . ASP A 1 82 ? 9.160 -9.915 6.509 1.00 96.44 82 ASP A O 1
ATOM 652 N N . LEU A 1 83 ? 10.358 -9.609 8.391 1.00 96.12 83 LEU A N 1
ATOM 653 C CA . LEU A 1 83 ? 9.844 -8.277 8.702 1.00 96.12 83 LEU A CA 1
ATOM 654 C C . LEU A 1 83 ? 10.119 -7.260 7.586 1.00 96.12 83 LEU A C 1
ATOM 656 O O . LEU A 1 83 ? 9.232 -6.468 7.253 1.00 96.12 83 LEU A O 1
ATOM 660 N N . TYR A 1 84 ? 11.333 -7.248 7.035 1.00 97.31 84 TYR A N 1
ATOM 661 C CA . TYR A 1 84 ? 11.752 -6.235 6.069 1.00 97.31 84 TYR A CA 1
ATOM 662 C C . TYR A 1 84 ? 11.139 -6.507 4.703 1.00 97.31 84 TYR A C 1
ATOM 664 O O . TYR A 1 84 ? 10.575 -5.582 4.110 1.00 97.31 84 TYR A O 1
ATOM 672 N N . LEU A 1 85 ? 11.148 -7.767 4.261 1.00 98.19 85 LEU A N 1
ATOM 673 C CA . LEU A 1 85 ? 10.490 -8.189 3.030 1.00 98.19 85 LEU A CA 1
ATOM 674 C C . LEU A 1 85 ? 9.001 -7.884 3.105 1.00 98.19 85 LEU A C 1
ATOM 676 O O . LEU A 1 85 ? 8.450 -7.286 2.186 1.00 98.19 85 LEU A O 1
ATOM 680 N N . ARG A 1 86 ? 8.357 -8.243 4.219 1.00 98.06 86 ARG A N 1
ATOM 681 C CA . ARG A 1 86 ? 6.936 -7.985 4.430 1.00 98.06 86 ARG A CA 1
ATOM 682 C C . ARG A 1 86 ? 6.614 -6.500 4.343 1.00 98.06 86 ARG A C 1
ATOM 684 O O . ARG A 1 86 ? 5.726 -6.112 3.590 1.00 98.06 86 ARG A O 1
ATOM 691 N N . HIS A 1 87 ? 7.353 -5.666 5.073 1.00 98.31 87 HIS A N 1
ATOM 692 C CA . HIS A 1 87 ? 7.179 -4.216 5.037 1.00 98.31 87 HIS A CA 1
ATOM 693 C C . HIS A 1 87 ? 7.330 -3.655 3.618 1.00 98.31 87 HIS A C 1
ATOM 695 O O . HIS A 1 87 ? 6.449 -2.942 3.141 1.00 98.31 87 HIS A O 1
ATOM 701 N N . GLY A 1 88 ? 8.436 -3.973 2.937 1.00 98.56 88 GLY A N 1
ATOM 702 C CA . GLY A 1 88 ? 8.700 -3.472 1.589 1.00 98.56 88 GLY A CA 1
ATOM 703 C C . GLY A 1 88 ? 7.702 -3.986 0.554 1.00 98.56 88 GLY A C 1
ATOM 704 O O . GLY A 1 88 ? 7.279 -3.221 -0.309 1.00 98.56 88 GLY A O 1
ATOM 705 N N . ALA A 1 89 ? 7.267 -5.243 0.667 1.00 98.75 89 ALA A N 1
ATOM 706 C CA . ALA A 1 89 ? 6.256 -5.821 -0.210 1.00 98.75 89 ALA A CA 1
ATOM 707 C C . ALA A 1 89 ? 4.905 -5.111 -0.063 1.00 98.75 89 ALA A C 1
ATOM 709 O O . ALA A 1 89 ? 4.296 -4.794 -1.080 1.00 98.75 89 ALA A O 1
ATOM 710 N N . ILE A 1 90 ? 4.457 -4.810 1.166 1.00 98.88 90 ILE A N 1
ATOM 711 C CA . ILE A 1 90 ? 3.195 -4.082 1.409 1.00 98.88 90 ILE A CA 1
ATOM 712 C C . ILE A 1 90 ? 3.229 -2.699 0.746 1.00 98.88 90 ILE A C 1
ATOM 714 O O . ILE A 1 90 ? 2.302 -2.347 0.018 1.00 98.88 90 ILE A O 1
ATOM 718 N N . LEU A 1 91 ? 4.314 -1.941 0.943 1.00 98.75 91 LEU A N 1
ATOM 719 C CA . LEU A 1 91 ? 4.483 -0.628 0.310 1.00 98.75 91 LEU A CA 1
ATOM 720 C C . LEU A 1 91 ? 4.488 -0.730 -1.219 1.00 98.75 91 LEU A C 1
ATOM 722 O O . LEU A 1 91 ? 3.827 0.044 -1.906 1.00 98.75 91 LEU A O 1
ATOM 726 N N . ALA A 1 92 ? 5.218 -1.701 -1.763 1.00 98.81 92 ALA A N 1
ATOM 727 C CA . ALA A 1 92 ? 5.348 -1.870 -3.200 1.00 98.81 92 ALA A CA 1
ATOM 728 C C . ALA A 1 92 ? 4.029 -2.283 -3.870 1.00 98.81 92 ALA A C 1
ATOM 730 O O . ALA A 1 92 ? 3.679 -1.703 -4.896 1.00 98.81 92 ALA A O 1
ATOM 731 N N . VAL A 1 93 ? 3.258 -3.223 -3.303 1.00 98.88 93 VAL A N 1
ATOM 732 C CA . VAL A 1 93 ? 1.955 -3.592 -3.890 1.00 98.88 93 VAL A CA 1
ATOM 733 C C . VAL A 1 93 ? 0.950 -2.441 -3.813 1.00 98.88 93 VAL A C 1
ATOM 735 O O . VAL A 1 93 ? 0.163 -2.267 -4.744 1.00 98.88 93 VAL A O 1
ATOM 738 N N . ALA A 1 94 ? 1.007 -1.622 -2.757 1.00 98.81 94 ALA A N 1
ATOM 739 C CA . ALA A 1 94 ? 0.200 -0.413 -2.624 1.00 98.81 94 ALA A CA 1
ATOM 740 C C . ALA A 1 94 ? 0.516 0.590 -3.747 1.00 98.81 94 ALA A C 1
ATOM 742 O O . ALA A 1 94 ? -0.378 1.035 -4.469 1.00 98.81 94 ALA A O 1
ATOM 743 N N . GLU A 1 95 ? 1.802 0.887 -3.937 1.00 98.75 95 GLU A N 1
ATOM 744 C CA . GLU A 1 95 ? 2.280 1.835 -4.941 1.00 98.75 95 GLU A CA 1
ATOM 745 C C . GLU A 1 95 ? 2.032 1.370 -6.382 1.00 98.75 95 GLU A C 1
ATOM 747 O O . GLU A 1 95 ? 1.540 2.148 -7.202 1.00 98.75 95 GLU A O 1
ATOM 752 N N . ILE A 1 96 ? 2.298 0.095 -6.690 1.00 98.81 96 ILE A N 1
ATOM 753 C CA . ILE A 1 96 ? 2.027 -0.484 -8.014 1.00 98.81 96 ILE A CA 1
ATOM 754 C C . ILE A 1 96 ? 0.528 -0.428 -8.321 1.00 98.81 96 ILE A C 1
ATOM 756 O O . ILE A 1 96 ? 0.142 -0.023 -9.416 1.00 98.81 96 ILE A O 1
ATOM 760 N N . THR A 1 97 ? -0.333 -0.785 -7.361 1.00 98.81 97 THR A N 1
ATOM 761 C CA . THR A 1 97 ? -1.792 -0.752 -7.563 1.00 98.81 97 THR A CA 1
ATOM 762 C C . THR A 1 97 ? -2.282 0.664 -7.863 1.00 98.81 97 THR A C 1
ATOM 764 O O . THR A 1 97 ? -3.084 0.861 -8.777 1.00 98.81 97 THR A O 1
ATOM 767 N N . HIS A 1 98 ? -1.751 1.664 -7.158 1.00 98.75 98 HIS A N 1
ATOM 768 C CA . HIS A 1 98 ? -2.079 3.064 -7.414 1.00 98.75 98 HIS A CA 1
ATOM 769 C C . HIS A 1 98 ? -1.555 3.571 -8.758 1.00 98.75 98 HIS A C 1
ATOM 771 O O . HIS A 1 98 ? -2.258 4.285 -9.470 1.00 98.75 98 HIS A O 1
ATOM 777 N N . ALA A 1 99 ? -0.355 3.173 -9.166 1.00 98.62 99 ALA A N 1
ATOM 778 C CA . ALA A 1 99 ? 0.130 3.513 -10.495 1.00 98.62 99 ALA A CA 1
ATOM 779 C C . ALA A 1 99 ? -0.716 2.854 -11.601 1.00 98.62 99 ALA A C 1
ATOM 781 O O . ALA A 1 99 ? -1.066 3.513 -12.581 1.00 98.62 99 ALA A O 1
ATOM 782 N N . LEU A 1 100 ? -1.112 1.587 -11.429 1.00 98.62 100 LEU A N 1
ATOM 783 C CA . LEU A 1 100 ? -2.006 0.889 -12.357 1.00 98.62 100 LEU A CA 1
ATOM 784 C C . LEU A 1 100 ? -3.379 1.561 -12.443 1.00 98.62 100 LEU A C 1
ATOM 786 O O . LEU A 1 100 ? -3.904 1.700 -13.547 1.00 98.62 100 LEU A O 1
ATOM 790 N N . SER A 1 101 ? -3.951 2.021 -11.325 1.00 98.44 101 SER A N 1
ATOM 791 C CA . SER A 1 101 ? -5.251 2.703 -11.339 1.00 98.44 101 SER A CA 1
ATOM 792 C C . SER A 1 101 ? -5.188 4.020 -12.113 1.00 98.44 101 SER A C 1
ATOM 794 O O . SER A 1 101 ? -6.060 4.272 -12.950 1.00 98.44 101 SER A O 1
ATOM 796 N N . LYS A 1 102 ? -4.105 4.791 -11.964 1.00 98.19 102 LYS A N 1
ATOM 797 C CA . LYS A 1 102 ? -3.848 5.994 -12.773 1.00 98.19 102 LYS A CA 1
ATOM 798 C C . LYS A 1 102 ? -3.726 5.671 -14.264 1.00 98.19 102 LYS A C 1
ATOM 800 O O . LYS A 1 102 ? -4.466 6.239 -15.063 1.00 98.19 102 LYS A O 1
ATOM 805 N N . VAL A 1 103 ? -2.884 4.700 -14.628 1.00 97.12 103 VAL A N 1
ATOM 806 C CA . VAL A 1 103 ? -2.701 4.267 -16.029 1.00 97.12 103 VAL A CA 1
ATOM 807 C C . VAL A 1 103 ? -4.007 3.734 -16.631 1.00 97.12 103 VAL A C 1
ATOM 809 O O . VAL A 1 103 ? -4.297 3.973 -17.803 1.00 97.12 103 VAL A O 1
ATOM 812 N N . SER A 1 104 ? -4.814 3.008 -15.852 1.00 96.50 104 SER A N 1
ATOM 813 C CA . SER A 1 104 ? -6.116 2.501 -16.302 1.00 96.50 104 SER A CA 1
ATOM 814 C C . SER A 1 104 ? -7.109 3.636 -16.556 1.00 96.50 104 SER A C 1
ATOM 816 O O . SER A 1 104 ? -7.745 3.659 -17.609 1.00 96.50 104 SER A O 1
ATOM 818 N N . THR A 1 105 ? -7.150 4.629 -15.661 1.00 96.44 105 THR A N 1
ATOM 819 C CA . THR A 1 105 ? -8.032 5.799 -15.759 1.00 96.44 105 THR A CA 1
ATOM 820 C C . THR A 1 105 ? -7.695 6.643 -16.986 1.00 96.44 105 THR A C 1
ATOM 822 O O . THR A 1 105 ? -8.595 7.028 -17.727 1.00 96.44 105 THR A O 1
ATOM 825 N N . GLU A 1 106 ? -6.406 6.871 -17.259 1.00 95.88 106 GLU A N 1
ATOM 826 C CA . GLU A 1 106 ? -5.940 7.566 -18.472 1.00 95.88 106 GLU A CA 1
ATOM 827 C C . GLU A 1 106 ? -6.383 6.856 -19.761 1.00 95.88 106 GLU A C 1
ATOM 829 O O . GLU A 1 106 ? -6.627 7.497 -20.781 1.00 95.88 106 GLU A O 1
ATOM 834 N N . LYS A 1 107 ? -6.537 5.529 -19.709 1.00 94.94 107 LYS A N 1
ATOM 835 C CA . LYS A 1 107 ? -7.030 4.696 -20.814 1.00 94.94 107 LYS A CA 1
ATOM 836 C C . LYS A 1 107 ? -8.555 4.517 -20.812 1.00 94.94 107 LYS A C 1
ATOM 838 O O . LYS A 1 107 ? -9.059 3.704 -21.584 1.00 94.94 107 LYS A O 1
ATOM 843 N N . GLY A 1 108 ? -9.285 5.224 -19.946 1.00 95.75 108 GLY A N 1
ATOM 844 C CA . GLY A 1 108 ? -10.741 5.109 -19.816 1.00 95.75 108 GLY A CA 1
ATOM 845 C C . GLY A 1 108 ? -11.222 3.751 -19.290 1.00 95.75 108 GLY A C 1
ATOM 846 O O . GLY A 1 108 ? -12.371 3.384 -19.520 1.00 95.75 108 GLY A O 1
ATOM 847 N N . LYS A 1 109 ? -10.349 2.991 -18.619 1.00 95.62 109 LYS A N 1
ATOM 848 C CA . LYS A 1 109 ? -10.653 1.689 -18.013 1.00 95.62 109 LYS A CA 1
ATOM 849 C C . LYS A 1 109 ? -10.790 1.811 -16.502 1.00 95.62 109 LYS A C 1
ATOM 851 O O . LYS A 1 109 ? -10.223 2.715 -15.888 1.00 95.62 109 LYS A O 1
ATOM 856 N N . LYS A 1 110 ? -11.500 0.865 -15.894 1.00 94.00 110 LYS A N 1
ATOM 857 C CA . LYS A 1 110 ? -11.476 0.676 -14.444 1.00 94.00 110 LYS A CA 1
ATOM 858 C C . LYS A 1 110 ? -10.264 -0.163 -14.059 1.00 94.00 110 LYS A C 1
ATOM 860 O O . LYS A 1 110 ? -9.771 -0.975 -14.838 1.00 94.00 110 LYS A O 1
ATOM 865 N N . ILE A 1 111 ? -9.823 -0.021 -12.814 1.00 95.94 111 ILE A N 1
ATOM 866 C CA . ILE A 1 111 ? -8.760 -0.862 -12.253 1.00 95.94 111 ILE A CA 1
ATOM 867 C C . ILE A 1 111 ? -9.141 -2.355 -12.265 1.00 95.94 111 ILE A C 1
ATOM 869 O O . ILE A 1 111 ? -8.292 -3.207 -12.507 1.00 95.94 111 ILE A O 1
ATOM 873 N N . GLU A 1 112 ? -10.432 -2.666 -12.117 1.00 96.19 112 GLU A N 1
ATOM 874 C CA . GLU A 1 112 ? -11.003 -4.019 -12.217 1.00 96.19 112 GLU A CA 1
ATOM 875 C C . GLU A 1 112 ? -10.819 -4.664 -13.603 1.00 96.19 112 GLU A C 1
ATOM 877 O O . GLU A 1 112 ? -10.845 -5.887 -13.715 1.00 96.19 112 GLU A O 1
ATOM 882 N N . ASP A 1 113 ? -10.604 -3.858 -14.650 1.00 95.31 113 ASP A N 1
ATOM 883 C CA . ASP A 1 113 ? -10.320 -4.343 -16.006 1.00 95.31 113 ASP A CA 1
ATOM 884 C C . ASP A 1 113 ? -8.831 -4.688 -16.201 1.00 95.31 113 ASP A C 1
ATOM 886 O O . ASP A 1 113 ? -8.453 -5.249 -17.231 1.00 95.31 113 ASP A O 1
ATOM 890 N N . VAL A 1 114 ? -7.969 -4.296 -15.254 1.00 96.12 114 VAL A N 1
ATOM 891 C CA . VAL A 1 114 ? -6.503 -4.397 -15.354 1.00 96.12 114 VAL A CA 1
ATOM 892 C C . VAL A 1 114 ? -5.936 -5.435 -14.390 1.00 96.12 114 VAL A C 1
ATOM 894 O O . VAL A 1 114 ? -5.036 -6.182 -14.770 1.00 96.12 114 VAL A O 1
ATOM 897 N N . ILE A 1 115 ? -6.449 -5.508 -13.159 1.00 97.12 115 ILE A N 1
ATOM 898 C CA . ILE A 1 115 ? -6.019 -6.490 -12.152 1.00 97.12 115 ILE A CA 1
ATOM 899 C C . ILE A 1 115 ? -7.124 -7.509 -11.867 1.00 97.12 115 ILE A C 1
ATOM 901 O O . ILE A 1 115 ? -8.308 -7.180 -11.847 1.00 97.12 115 ILE A O 1
ATOM 905 N N . SER A 1 116 ? -6.742 -8.767 -11.635 1.00 97.12 116 SER A N 1
ATOM 906 C CA . SER A 1 116 ? -7.709 -9.842 -11.404 1.00 97.12 116 SER A CA 1
ATOM 907 C C . SER A 1 116 ? -8.427 -9.698 -10.058 1.00 97.12 116 SER A C 1
ATOM 909 O O . SER A 1 116 ? -7.901 -9.124 -9.100 1.00 97.12 116 SER A O 1
ATOM 911 N N . LYS A 1 117 ? -9.616 -10.305 -9.949 1.00 97.25 117 LYS A N 1
ATOM 912 C CA . LYS A 1 117 ? -10.364 -10.380 -8.682 1.00 97.25 117 LYS A CA 1
ATOM 913 C C . LYS A 1 117 ? -9.552 -11.026 -7.558 1.00 97.25 117 LYS A C 1
ATOM 915 O O . LYS A 1 117 ? -9.682 -10.613 -6.410 1.00 97.25 117 LYS A O 1
ATOM 920 N N . ASP A 1 118 ? -8.694 -11.992 -7.879 1.00 98.06 118 ASP A N 1
ATOM 921 C CA . ASP A 1 118 ? -7.821 -12.642 -6.897 1.00 98.06 118 ASP A CA 1
ATOM 922 C C . ASP A 1 118 ? -6.767 -11.681 -6.350 1.00 98.06 118 ASP A C 1
ATOM 924 O O . ASP A 1 118 ? -6.514 -11.674 -5.147 1.00 98.06 118 ASP A O 1
ATOM 928 N N . VAL A 1 119 ? -6.200 -10.820 -7.203 1.00 98.50 119 VAL A N 1
ATOM 929 C CA . VAL A 1 119 ? -5.269 -9.772 -6.766 1.00 98.50 119 VAL A CA 1
ATOM 930 C C . VAL A 1 119 ? -5.990 -8.749 -5.891 1.00 98.50 119 VAL A C 1
ATOM 932 O O . VAL A 1 119 ? -5.501 -8.436 -4.809 1.00 98.50 119 VAL A O 1
ATOM 935 N N . ILE A 1 120 ? -7.179 -8.291 -6.297 1.00 98.44 120 ILE A N 1
ATOM 936 C CA . ILE A 1 120 ? -8.016 -7.371 -5.506 1.00 98.44 120 ILE A CA 1
ATOM 937 C C . ILE A 1 120 ? -8.325 -7.974 -4.125 1.00 98.44 120 ILE A C 1
ATOM 939 O O . ILE A 1 120 ? -8.090 -7.348 -3.093 1.00 98.44 120 ILE A O 1
ATOM 943 N N . ASN A 1 121 ? -8.780 -9.227 -4.078 1.00 98.25 121 ASN A N 1
ATOM 944 C CA . ASN A 1 121 ? -9.038 -9.917 -2.815 1.00 98.25 121 ASN A CA 1
ATOM 945 C C . ASN A 1 121 ? -7.758 -10.113 -1.990 1.00 98.25 121 ASN A C 1
ATOM 947 O O . ASN A 1 121 ? -7.782 -9.970 -0.769 1.00 98.25 121 ASN A O 1
ATOM 951 N N . GLY A 1 122 ? -6.636 -10.413 -2.643 1.00 98.50 122 GLY A N 1
ATOM 952 C CA . GLY A 1 122 ? -5.331 -10.523 -2.005 1.00 98.50 122 GLY A CA 1
ATOM 953 C C . GLY A 1 122 ? -4.923 -9.235 -1.298 1.00 98.50 122 GLY A C 1
ATOM 954 O O . GLY A 1 122 ? -4.538 -9.297 -0.135 1.00 98.50 122 GLY A O 1
ATOM 955 N N . LEU A 1 123 ? -5.077 -8.086 -1.966 1.00 98.69 123 LEU A N 1
ATOM 956 C CA . LEU A 1 123 ? -4.723 -6.761 -1.448 1.00 98.69 123 LEU A CA 1
ATOM 957 C C . LEU A 1 123 ? -5.498 -6.404 -0.173 1.00 98.69 123 LEU A C 1
ATOM 959 O O . LEU A 1 123 ? -4.882 -6.016 0.819 1.00 98.69 123 LEU A O 1
ATOM 963 N N . LYS A 1 124 ? -6.828 -6.576 -0.151 1.00 97.06 124 LYS A N 1
ATOM 964 C CA . LYS A 1 124 ? -7.610 -6.300 1.071 1.00 97.06 124 LYS A CA 1
ATOM 965 C C . LYS A 1 124 ? -7.290 -7.274 2.210 1.00 97.06 124 LYS A C 1
ATOM 967 O O . LYS A 1 124 ? -7.225 -6.875 3.373 1.00 97.06 124 LYS A O 1
ATOM 972 N N . ASN A 1 125 ? -7.005 -8.536 1.877 1.00 98.19 125 ASN A N 1
ATOM 973 C CA . ASN A 1 125 ? -6.710 -9.583 2.855 1.00 98.19 125 ASN A CA 1
ATOM 974 C C . ASN A 1 125 ? -5.333 -9.442 3.521 1.00 98.19 125 ASN A C 1
ATOM 976 O O . ASN A 1 125 ? -5.074 -10.150 4.493 1.00 98.19 125 ASN A O 1
ATOM 980 N N . ILE A 1 126 ? -4.460 -8.543 3.051 1.00 98.69 126 ILE A N 1
ATOM 981 C CA . ILE A 1 126 ? -3.188 -8.240 3.724 1.00 98.69 126 ILE A CA 1
ATOM 982 C C . ILE A 1 126 ? -3.465 -7.801 5.165 1.00 98.69 126 ILE A C 1
ATOM 984 O O . ILE A 1 126 ? -2.970 -8.425 6.101 1.00 98.69 126 ILE A O 1
ATOM 988 N N . ALA A 1 127 ? -4.308 -6.780 5.355 1.00 98.06 127 ALA A N 1
ATOM 989 C CA . ALA A 1 127 ? -4.636 -6.263 6.684 1.00 98.06 127 ALA A CA 1
ATOM 990 C C . ALA A 1 127 ? -5.288 -7.338 7.569 1.00 98.06 127 ALA A C 1
ATOM 992 O O . ALA A 1 127 ? -4.897 -7.499 8.721 1.00 98.06 127 ALA A O 1
ATOM 993 N N . VAL A 1 128 ? -6.217 -8.124 7.008 1.00 98.31 128 VAL A N 1
ATOM 994 C CA . VAL A 1 128 ? -6.896 -9.228 7.712 1.00 98.31 128 VAL A CA 1
ATOM 995 C C . VAL A 1 128 ? -5.879 -10.231 8.259 1.00 98.31 128 VAL A C 1
ATOM 997 O O . VAL A 1 128 ? -5.834 -10.480 9.463 1.00 98.31 128 VAL A O 1
ATOM 1000 N N . LYS A 1 129 ? -4.995 -10.741 7.395 1.00 98.31 129 LYS A N 1
ATOM 1001 C CA . LYS A 1 129 ? -3.987 -11.741 7.769 1.00 98.31 129 LYS A CA 1
ATOM 1002 C C . LYS A 1 129 ? -2.993 -11.214 8.803 1.00 98.31 129 LYS A C 1
ATOM 1004 O O . LYS A 1 129 ? -2.602 -11.952 9.705 1.00 98.31 129 LYS A O 1
ATOM 1009 N N . LEU 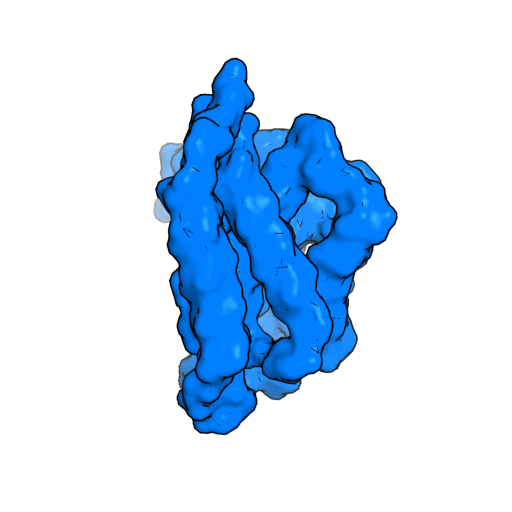A 1 130 ? -2.576 -9.949 8.698 1.00 97.88 130 LEU A N 1
ATOM 1010 C CA . LEU A 1 130 ? -1.674 -9.339 9.682 1.00 97.88 130 LEU A CA 1
ATOM 1011 C C . LEU A 1 130 ? -2.341 -9.188 11.052 1.00 97.88 130 LEU A C 1
ATOM 1013 O O . LEU A 1 130 ? -1.687 -9.428 12.071 1.00 97.88 130 LEU A O 1
ATOM 1017 N N . THR A 1 131 ? -3.630 -8.845 11.082 1.00 96.75 131 THR A N 1
ATOM 1018 C CA . THR A 1 131 ? -4.420 -8.757 12.316 1.00 96.75 131 THR A CA 1
ATOM 1019 C C . THR A 1 131 ? -4.556 -10.123 12.979 1.00 96.75 131 THR A C 1
ATOM 1021 O O . THR A 1 131 ? -4.220 -10.267 14.156 1.00 96.75 131 THR A O 1
ATOM 1024 N N . GLU A 1 132 ? -4.968 -11.145 12.22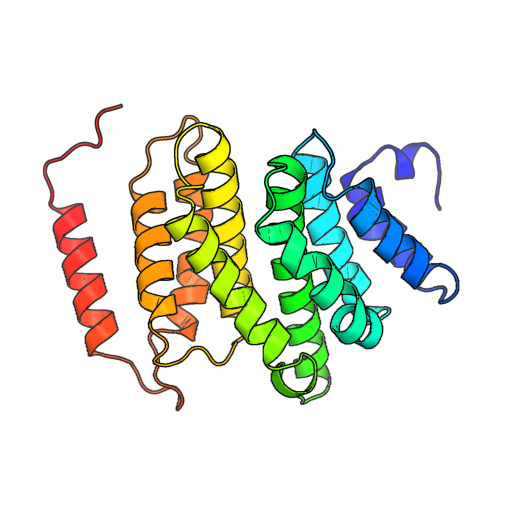7 1.00 96.81 132 GLU A N 1
ATOM 1025 C CA . GLU A 1 132 ? -5.118 -12.521 12.724 1.00 96.81 132 GLU A CA 1
ATOM 1026 C C . GLU A 1 132 ? -3.796 -13.082 13.266 1.00 96.81 132 GLU A C 1
ATOM 1028 O O . GLU A 1 132 ? -3.753 -13.689 14.338 1.00 96.81 132 GLU A O 1
ATOM 1033 N N . ALA A 1 133 ? -2.693 -12.801 12.569 1.00 96.00 133 ALA A N 1
ATOM 1034 C CA . ALA A 1 133 ? -1.352 -13.201 12.978 1.00 96.00 133 ALA A CA 1
ATOM 1035 C C . ALA A 1 133 ? -0.733 -12.293 14.062 1.00 96.00 133 ALA A C 1
ATOM 1037 O O . ALA A 1 133 ? 0.418 -12.500 14.446 1.00 96.00 133 ALA A O 1
ATOM 1038 N N . LYS A 1 134 ? -1.474 -11.297 14.575 1.00 95.00 134 LYS A N 1
ATOM 1039 C CA . LYS A 1 134 ? -1.043 -10.349 15.623 1.00 95.00 134 LYS A CA 1
ATOM 1040 C C . LYS A 1 134 ? 0.249 -9.592 15.273 1.00 95.00 134 LYS A C 1
ATOM 1042 O O . LYS A 1 134 ? 1.022 -9.229 16.160 1.00 95.00 134 LYS A O 1
ATOM 1047 N N . MET A 1 135 ? 0.460 -9.310 13.987 1.00 95.19 135 MET A N 1
ATOM 1048 C CA . MET A 1 135 ? 1.692 -8.711 13.452 1.00 95.19 135 MET A CA 1
ATOM 1049 C C . MET A 1 135 ? 1.821 -7.202 13.707 1.00 95.19 135 MET A C 1
ATOM 1051 O O . MET A 1 135 ? 2.862 -6.625 13.410 1.00 95.19 135 MET A O 1
ATOM 1055 N N . PHE A 1 136 ? 0.805 -6.568 14.297 1.00 93.12 136 PHE A N 1
ATOM 1056 C CA . PHE A 1 136 ? 0.837 -5.164 14.723 1.00 93.12 136 PHE A CA 1
ATOM 1057 C C . PHE A 1 136 ? 1.419 -4.963 16.135 1.00 93.12 136 PHE A C 1
ATOM 1059 O O . PHE A 1 136 ? 1.426 -3.850 16.653 1.00 93.12 136 PHE A O 1
ATOM 1066 N N . ARG A 1 137 ? 1.900 -6.014 16.809 1.00 87.81 137 ARG A N 1
ATOM 1067 C CA . ARG A 1 137 ? 2.426 -5.914 18.183 1.00 87.81 137 ARG A CA 1
ATOM 1068 C C . ARG A 1 137 ? 3.949 -5.764 18.215 1.00 87.81 137 ARG A C 1
ATOM 1070 O O . ARG A 1 137 ? 4.656 -6.317 17.378 1.00 87.81 137 ARG A O 1
ATOM 1077 N N . GLY A 1 138 ? 4.446 -5.074 19.244 1.00 86.25 138 GLY A N 1
ATOM 1078 C CA . GLY A 1 138 ? 5.879 -4.860 19.470 1.00 86.25 138 GLY A CA 1
ATOM 1079 C C . GLY A 1 138 ? 6.541 -3.984 18.402 1.00 86.25 138 GLY A C 1
ATOM 1080 O O . GLY A 1 138 ? 5.859 -3.346 17.606 1.00 86.25 138 GLY A O 1
ATOM 1081 N N . TYR A 1 139 ? 7.876 -3.991 18.367 1.00 80.75 139 TYR A N 1
ATOM 1082 C CA . TYR A 1 139 ? 8.679 -3.146 17.469 1.00 80.75 139 TYR A CA 1
ATOM 1083 C C . TYR A 1 139 ? 8.383 -3.377 15.976 1.00 80.75 139 TYR A C 1
ATOM 1085 O O . TYR A 1 139 ? 8.261 -2.439 15.195 1.00 80.75 139 TYR A O 1
ATOM 1093 N N . GLY A 1 140 ? 8.197 -4.637 15.565 1.00 87.38 140 GLY A N 1
ATOM 1094 C CA . GLY A 1 140 ? 7.790 -4.957 14.192 1.00 87.38 140 GLY A CA 1
ATOM 1095 C C . GLY A 1 140 ? 6.390 -4.439 13.836 1.00 87.38 140 GLY A C 1
ATOM 1096 O O . GLY A 1 140 ? 6.078 -4.284 12.657 1.00 87.38 140 GLY A O 1
ATOM 1097 N N . GLY A 1 141 ? 5.567 -4.146 14.846 1.00 92.25 141 GLY A N 1
ATOM 1098 C CA . GLY A 1 141 ? 4.220 -3.621 14.695 1.00 92.25 141 GLY A CA 1
ATOM 1099 C C . GLY A 1 141 ? 4.167 -2.206 14.133 1.00 92.25 141 GLY A C 1
ATOM 1100 O O . GLY A 1 141 ? 3.270 -1.929 13.344 1.00 92.25 141 GLY A O 1
ATOM 1101 N N . ASP A 1 142 ? 5.141 -1.347 14.451 1.00 91.19 142 ASP A N 1
ATOM 1102 C CA . ASP A 1 142 ? 5.195 0.024 13.917 1.00 91.19 142 ASP A CA 1
ATOM 1103 C C . ASP A 1 142 ? 5.463 0.031 12.411 1.00 91.19 142 ASP A C 1
ATOM 1105 O O . ASP A 1 142 ? 4.804 0.741 11.652 1.00 91.19 142 ASP A O 1
ATOM 1109 N N . PHE A 1 143 ? 6.347 -0.858 11.943 1.00 92.38 143 PHE A N 1
ATOM 1110 C CA . PHE A 1 143 ? 6.537 -1.083 10.510 1.00 92.38 143 PHE A CA 1
ATOM 1111 C C . PHE A 1 143 ? 5.223 -1.501 9.840 1.00 92.38 143 PHE A C 1
ATOM 1113 O O . PHE A 1 143 ? 4.879 -0.969 8.787 1.00 92.38 143 PHE A O 1
ATOM 1120 N N . MET A 1 144 ? 4.482 -2.440 10.436 1.00 96.69 144 MET A N 1
ATOM 1121 C CA . MET A 1 144 ? 3.227 -2.927 9.854 1.00 96.69 144 MET A CA 1
ATOM 1122 C C . MET A 1 144 ? 2.123 -1.873 9.874 1.00 96.69 144 MET A C 1
ATOM 1124 O O . MET A 1 144 ? 1.422 -1.730 8.879 1.00 96.69 144 MET A O 1
ATOM 1128 N N . ARG A 1 145 ? 1.978 -1.112 10.964 1.00 95.69 145 ARG A N 1
ATOM 1129 C CA . ARG A 1 145 ? 1.024 0.002 11.051 1.00 95.69 145 ARG A CA 1
ATOM 1130 C C . ARG A 1 145 ? 1.281 1.018 9.947 1.00 95.69 145 ARG A C 1
ATOM 1132 O O . ARG A 1 145 ? 0.387 1.294 9.152 1.00 95.69 145 ARG A O 1
ATOM 1139 N N . ARG A 1 146 ? 2.522 1.494 9.819 1.00 94.88 146 ARG A N 1
ATOM 1140 C CA . ARG A 1 146 ? 2.901 2.456 8.777 1.00 94.88 146 ARG A CA 1
ATOM 1141 C C . ARG A 1 146 ? 2.649 1.920 7.367 1.00 94.88 146 ARG A C 1
ATOM 1143 O O . ARG A 1 146 ? 2.072 2.630 6.541 1.00 94.88 146 ARG A O 1
ATOM 1150 N N . SER A 1 147 ? 3.078 0.692 7.069 1.00 97.69 147 SER A N 1
ATOM 1151 C CA . SER A 1 147 ? 2.922 0.137 5.720 1.00 97.69 147 SER A CA 1
ATOM 1152 C C . SER A 1 147 ? 1.461 -0.154 5.376 1.00 97.69 147 SER A C 1
ATOM 1154 O O . SER A 1 147 ? 1.056 0.074 4.238 1.00 97.69 147 SER A O 1
ATOM 1156 N N . VAL A 1 148 ? 0.647 -0.588 6.342 1.00 98.50 148 VAL A N 1
ATOM 1157 C CA . VAL A 1 148 ? -0.791 -0.813 6.142 1.00 98.50 148 VAL A CA 1
ATOM 1158 C C . VAL A 1 148 ? -1.557 0.504 6.023 1.00 98.50 148 VAL A C 1
ATOM 1160 O O . VAL A 1 148 ? -2.436 0.585 5.174 1.00 98.50 148 VAL A O 1
ATOM 1163 N N . SER A 1 149 ? -1.199 1.560 6.756 1.00 98.50 149 SER A N 1
ATOM 1164 C CA . SER A 1 149 ? -1.776 2.896 6.530 1.00 98.50 149 SER A CA 1
ATOM 1165 C C . SER A 1 149 ? -1.498 3.388 5.105 1.00 98.50 149 SER A C 1
ATOM 1167 O O . SER A 1 149 ? -2.414 3.838 4.419 1.00 98.50 149 SER A O 1
ATOM 1169 N N . CYS A 1 150 ? -0.268 3.205 4.607 1.00 98.44 150 CYS A N 1
ATOM 1170 C CA . CYS A 1 150 ? 0.066 3.489 3.208 1.00 98.44 150 CYS A CA 1
ATOM 1171 C C . CYS A 1 150 ? -0.745 2.617 2.232 1.00 98.44 150 CYS A C 1
ATOM 1173 O O . CYS A 1 150 ? -1.278 3.126 1.246 1.00 98.44 150 CYS A O 1
ATOM 1175 N N . LEU A 1 151 ? -0.903 1.319 2.516 1.00 98.88 151 LEU A N 1
ATOM 1176 C CA . LEU A 1 151 ? -1.762 0.433 1.730 1.00 98.88 151 LEU A CA 1
ATOM 1177 C C . LEU A 1 151 ? -3.191 0.987 1.657 1.00 98.88 151 LEU A C 1
ATOM 1179 O O . LEU A 1 151 ? -3.704 1.185 0.560 1.00 98.88 151 LEU A O 1
ATOM 1183 N N . ILE A 1 152 ? -3.809 1.300 2.797 1.00 98.88 152 ILE A N 1
ATOM 1184 C CA . ILE A 1 152 ? -5.172 1.840 2.866 1.00 98.88 152 ILE A CA 1
ATOM 1185 C C . ILE A 1 152 ? -5.286 3.123 2.038 1.00 98.88 152 ILE A C 1
ATOM 1187 O O . ILE A 1 152 ? -6.196 3.232 1.215 1.00 98.88 152 ILE A O 1
ATOM 1191 N N . GLU A 1 153 ? -4.346 4.059 2.183 1.00 98.81 153 GLU A N 1
ATOM 1192 C CA . GLU A 1 153 ? -4.301 5.294 1.395 1.00 98.81 153 GLU A CA 1
ATOM 1193 C C . GLU A 1 153 ? -4.309 4.997 -0.113 1.00 98.81 153 GLU A C 1
ATOM 1195 O O . GLU A 1 153 ? -5.197 5.446 -0.842 1.00 98.81 153 GLU A O 1
ATOM 1200 N N . LYS A 1 154 ? -3.342 4.206 -0.594 1.00 98.75 154 LYS A N 1
ATOM 1201 C CA . LYS A 1 154 ? -3.151 3.946 -2.028 1.00 98.75 154 LYS A CA 1
ATOM 1202 C C . LYS A 1 154 ? -4.287 3.124 -2.628 1.00 98.75 154 LYS A C 1
ATOM 1204 O O . LYS A 1 154 ? -4.690 3.388 -3.762 1.00 98.75 154 LYS A O 1
ATOM 1209 N N . LEU A 1 155 ? -4.844 2.166 -1.886 1.00 98.75 155 LEU A N 1
ATOM 1210 C CA . LEU A 1 155 ? -6.005 1.394 -2.334 1.00 98.75 155 LEU A CA 1
ATOM 1211 C C . LEU A 1 155 ? -7.281 2.250 -2.374 1.00 98.75 155 LEU A C 1
ATOM 1213 O O . LEU A 1 155 ? -8.097 2.071 -3.278 1.00 98.75 155 LEU A O 1
ATOM 1217 N N . SER A 1 156 ? -7.433 3.210 -1.455 1.00 98.50 156 SER A N 1
ATOM 1218 C CA . SER A 1 156 ? -8.531 4.192 -1.478 1.00 98.50 156 SER A CA 1
ATOM 1219 C C . SER A 1 156 ? -8.406 5.146 -2.667 1.00 98.50 156 SER A C 1
ATOM 1221 O O . SER A 1 156 ? -9.356 5.314 -3.426 1.00 98.50 156 SER A O 1
ATOM 1223 N N . LEU A 1 157 ? -7.210 5.696 -2.914 1.00 98.31 157 LEU A N 1
ATOM 1224 C CA . LEU A 1 157 ? -6.932 6.522 -4.100 1.00 98.31 157 LEU A CA 1
ATOM 1225 C C . LEU A 1 157 ? -7.170 5.762 -5.413 1.00 98.31 157 LEU A C 1
ATOM 1227 O O . LEU A 1 157 ? -7.563 6.357 -6.416 1.00 98.31 157 LEU A O 1
ATOM 1231 N N . SER A 1 158 ? -6.964 4.444 -5.394 1.00 98.19 158 SER A N 1
ATOM 1232 C CA . SER A 1 158 ? -7.205 3.556 -6.534 1.00 98.19 158 SER A CA 1
ATOM 1233 C C . SER A 1 158 ? -8.672 3.208 -6.763 1.00 98.19 158 SER A C 1
ATOM 1235 O O . SER A 1 158 ? -8.968 2.563 -7.769 1.00 98.19 158 SER A O 1
ATOM 1237 N N . LYS A 1 159 ? -9.576 3.620 -5.862 1.00 96.38 159 LYS A N 1
ATOM 1238 C CA . LYS A 1 159 ? -11.024 3.385 -5.958 1.00 96.38 159 LYS A CA 1
ATOM 1239 C C . LYS A 1 159 ? -11.379 1.909 -6.124 1.00 96.38 159 LYS A C 1
ATOM 1241 O O . LYS A 1 159 ? -12.187 1.540 -6.978 1.00 96.38 159 LYS A O 1
ATOM 1246 N N . LEU A 1 160 ? -10.712 1.043 -5.357 1.00 97.19 160 LEU A N 1
ATOM 1247 C CA . LEU A 1 160 ? -11.006 -0.386 -5.401 1.00 97.19 160 LEU A CA 1
ATOM 1248 C C . LEU A 1 160 ? -12.436 -0.672 -4.910 1.00 97.19 160 LEU A C 1
ATOM 1250 O O . LEU A 1 160 ? -12.946 0.032 -4.039 1.00 97.19 160 LEU A O 1
ATOM 1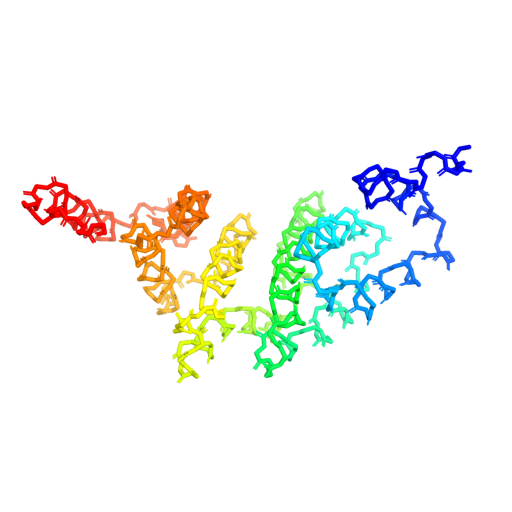254 N N . PRO A 1 161 ? -13.102 -1.704 -5.457 1.00 95.69 161 PRO A N 1
ATOM 1255 C CA . PRO A 1 161 ? -14.530 -1.937 -5.252 1.00 95.69 161 PRO A CA 1
ATOM 1256 C C . PRO A 1 161 ? -14.816 -2.631 -3.906 1.00 95.69 161 PRO A C 1
ATOM 1258 O O . PRO A 1 161 ? -15.348 -3.737 -3.869 1.00 95.69 161 PRO A O 1
ATOM 1261 N N . TYR A 1 162 ? -14.448 -1.997 -2.790 1.00 96.62 162 TYR A N 1
ATOM 1262 C CA . TYR A 1 162 ? -14.640 -2.530 -1.431 1.00 96.62 162 TYR A CA 1
ATOM 1263 C C . TYR A 1 162 ? -15.880 -1.984 -0.718 1.00 96.62 162 TYR A C 1
ATOM 1265 O O . TYR A 1 162 ? -16.035 -2.185 0.481 1.00 96.62 162 TYR A O 1
ATOM 1273 N N . TYR A 1 163 ? -16.763 -1.284 -1.429 1.00 93.88 163 TYR A N 1
ATOM 1274 C CA . TYR A 1 163 ? -18.031 -0.805 -0.881 1.00 93.88 163 TYR A CA 1
ATOM 1275 C C . TYR A 1 163 ? -18.807 -1.946 -0.209 1.00 93.88 163 TYR A C 1
ATOM 1277 O O . TYR A 1 163 ? -18.909 -3.037 -0.768 1.00 93.88 163 TYR A O 1
ATOM 1285 N N . ASP A 1 164 ? -19.336 -1.678 0.986 1.00 90.56 164 ASP A N 1
ATOM 1286 C CA . ASP A 1 164 ? -20.061 -2.638 1.833 1.00 90.56 164 ASP A CA 1
ATOM 1287 C C . ASP A 1 164 ? -19.230 -3.848 2.323 1.00 90.56 164 ASP A C 1
ATOM 1289 O O . ASP A 1 164 ? -19.776 -4.772 2.928 1.00 90.56 164 ASP A O 1
ATOM 1293 N N . ASP A 1 165 ? -17.909 -3.854 2.108 1.00 95.44 165 ASP A N 1
ATOM 1294 C CA . ASP A 1 165 ? -17.020 -4.910 2.591 1.00 95.44 165 ASP A CA 1
ATOM 1295 C C . ASP A 1 165 ? -16.610 -4.669 4.060 1.00 95.44 165 ASP A C 1
ATOM 1297 O O . ASP A 1 165 ? -16.158 -3.567 4.401 1.00 95.44 165 ASP A O 1
ATOM 1301 N N . PRO A 1 166 ? -16.696 -5.686 4.944 1.00 96.06 166 PRO A N 1
ATOM 1302 C CA . PRO A 1 166 ? -16.314 -5.555 6.353 1.00 96.06 166 PRO A CA 1
ATOM 1303 C C . PRO A 1 166 ? -14.834 -5.198 6.554 1.00 96.06 166 PRO A C 1
ATOM 1305 O O . PRO A 1 166 ? -14.458 -4.705 7.618 1.00 96.06 166 PRO A O 1
ATOM 1308 N N . VAL A 1 167 ? -13.978 -5.394 5.542 1.00 97.81 167 VAL A N 1
ATOM 1309 C CA . VAL A 1 167 ? -12.575 -4.966 5.601 1.00 97.81 167 VAL A CA 1
ATOM 1310 C C . VAL A 1 167 ? -12.439 -3.466 5.860 1.00 97.81 167 VAL A C 1
ATOM 1312 O O . VAL A 1 167 ? -11.465 -3.037 6.473 1.00 97.81 167 VAL A O 1
ATOM 1315 N N . LEU A 1 168 ? -13.420 -2.661 5.443 1.00 97.25 168 LEU A N 1
ATOM 1316 C CA . LEU A 1 168 ? -13.385 -1.221 5.649 1.00 97.25 168 LEU A CA 1
ATOM 1317 C C . LEU A 1 168 ? -13.500 -0.855 7.138 1.00 97.25 168 LEU A C 1
ATOM 1319 O O . LEU A 1 168 ? -12.894 0.124 7.560 1.00 97.25 168 LEU A O 1
ATOM 1323 N N . ASP A 1 169 ? -14.238 -1.627 7.939 1.00 96.56 169 ASP A N 1
ATOM 1324 C CA . ASP A 1 169 ? -14.310 -1.408 9.391 1.00 96.56 169 ASP A CA 1
ATOM 1325 C C . ASP A 1 169 ? -12.990 -1.805 10.066 1.00 96.56 169 ASP A C 1
ATOM 1327 O O . ASP A 1 169 ? -12.509 -1.116 10.966 1.00 96.56 169 ASP A O 1
ATOM 1331 N N . LEU A 1 170 ? -12.342 -2.872 9.581 1.00 97.94 170 LEU A N 1
ATOM 1332 C CA . LEU A 1 170 ? -10.993 -3.234 10.016 1.00 97.94 170 LEU A CA 1
ATOM 1333 C C . LEU A 1 170 ? -9.984 -2.121 9.699 1.00 97.94 170 LEU A C 1
ATOM 1335 O O . LEU A 1 170 ? -9.178 -1.765 10.554 1.00 97.94 170 LEU A O 1
ATOM 1339 N N . TRP A 1 171 ? -10.018 -1.569 8.486 1.00 98.19 171 TRP A N 1
ATOM 1340 C CA . TRP A 1 171 ? -9.132 -0.477 8.083 1.00 98.19 171 TRP A CA 1
ATOM 1341 C C . TRP A 1 171 ? -9.348 0.775 8.929 1.00 98.19 171 TRP A C 1
ATOM 1343 O O . TRP A 1 171 ? -8.367 1.355 9.388 1.00 98.19 171 TRP A O 1
ATOM 1353 N N . GLN A 1 172 ? -10.604 1.147 9.195 1.00 97.19 172 GLN A N 1
ATOM 1354 C CA . GLN A 1 172 ? -10.932 2.245 10.105 1.00 97.19 172 GLN A CA 1
ATOM 1355 C C . GLN A 1 172 ? -10.319 2.021 11.492 1.00 97.19 172 GLN A C 1
ATOM 1357 O O . GLN A 1 172 ? -9.631 2.900 11.999 1.00 97.19 172 GLN A O 1
ATOM 1362 N N . ASN A 1 173 ? -10.501 0.832 12.075 1.00 96.25 173 ASN A N 1
ATOM 1363 C CA . ASN A 1 173 ? -9.948 0.513 13.393 1.00 96.25 173 ASN A CA 1
ATOM 1364 C C . ASN A 1 173 ? -8.415 0.600 13.418 1.00 96.25 173 ASN A C 1
ATOM 1366 O O . ASN A 1 173 ? -7.856 1.159 14.355 1.00 96.25 173 ASN A O 1
ATOM 1370 N N . ILE A 1 174 ? -7.733 0.105 12.378 1.00 97.00 174 ILE A N 1
ATOM 1371 C CA . ILE A 1 174 ? -6.270 0.211 12.267 1.00 97.00 174 ILE A CA 1
ATOM 1372 C C . ILE A 1 174 ? -5.833 1.681 12.215 1.00 97.00 174 ILE A C 1
ATOM 1374 O O . ILE A 1 174 ? -4.882 2.057 12.898 1.00 97.00 174 ILE A O 1
ATOM 1378 N N . LEU A 1 175 ? -6.512 2.516 11.420 1.00 97.50 175 LEU A N 1
ATOM 1379 C CA . LEU A 1 175 ? -6.201 3.944 11.325 1.00 97.50 175 LEU A CA 1
ATOM 1380 C C . LEU A 1 175 ? -6.445 4.668 12.656 1.00 97.50 175 LEU A C 1
ATOM 1382 O O . LEU A 1 175 ? -5.611 5.474 13.058 1.00 97.50 175 LEU A O 1
ATOM 1386 N N . ASP A 1 176 ? -7.525 4.339 13.362 1.00 95.19 176 ASP A N 1
ATOM 1387 C CA . ASP A 1 176 ? -7.844 4.915 14.672 1.00 95.19 176 ASP A CA 1
ATOM 1388 C C . ASP A 1 176 ? -6.808 4.524 15.736 1.00 95.19 176 ASP A C 1
ATOM 1390 O O . ASP A 1 176 ? -6.333 5.374 16.487 1.00 95.19 176 ASP A O 1
ATOM 1394 N N . GLU A 1 177 ? -6.382 3.257 15.764 1.00 93.06 177 GLU A N 1
ATOM 1395 C CA . GLU A 1 177 ? -5.291 2.805 16.638 1.00 93.06 177 GLU A CA 1
ATOM 1396 C C . GLU A 1 177 ? -3.976 3.540 16.335 1.00 93.06 177 GLU A C 1
ATOM 1398 O O . GLU A 1 177 ? -3.223 3.872 17.251 1.00 93.06 177 GLU A O 1
ATOM 1403 N N . CYS A 1 178 ? -3.698 3.822 15.059 1.00 94.06 178 CYS A N 1
ATOM 1404 C CA . CYS A 1 178 ? -2.523 4.590 14.651 1.00 94.06 178 CYS A CA 1
ATOM 1405 C C . CYS A 1 178 ? -2.626 6.076 15.032 1.00 94.06 178 CYS A C 1
ATOM 1407 O O . CYS A 1 178 ? -1.616 6.671 15.393 1.00 94.06 178 CYS A O 1
ATOM 1409 N N . LEU A 1 179 ? -3.816 6.684 14.984 1.00 92.19 179 LEU A N 1
ATOM 1410 C CA . LEU A 1 179 ? -4.031 8.050 15.477 1.00 92.19 179 LEU A CA 1
ATOM 1411 C C . LEU A 1 179 ? -3.805 8.152 16.990 1.00 92.19 179 LEU A C 1
ATOM 1413 O O . LEU A 1 179 ? -3.252 9.141 17.463 1.00 92.19 179 LEU A O 1
ATOM 1417 N N . GLY A 1 180 ? -4.217 7.130 17.741 1.00 88.06 180 GLY A N 1
ATOM 1418 C CA . GLY A 1 180 ? -4.049 7.077 19.192 1.00 88.06 180 GLY A CA 1
ATOM 1419 C C . GLY A 1 180 ? -2.668 6.610 19.660 1.00 88.06 180 GLY A C 1
ATOM 1420 O O . GLY A 1 180 ? -2.387 6.659 20.857 1.00 88.06 180 GLY A O 1
ATOM 1421 N N . SER A 1 181 ? -1.799 6.128 18.767 1.00 86.31 181 SER A N 1
ATOM 1422 C CA . SER A 1 181 ? -0.509 5.569 19.177 1.00 86.31 181 SER A CA 1
ATOM 1423 C C . SER A 1 181 ? 0.464 6.654 19.630 1.00 86.31 181 SER A C 1
ATOM 1425 O O . SER A 1 181 ? 0.563 7.699 18.989 1.00 86.31 181 SER A O 1
ATOM 1427 N N . ILE A 1 182 ? 1.217 6.378 20.694 1.00 82.31 182 ILE A N 1
ATOM 1428 C CA . ILE A 1 182 ? 2.327 7.215 21.155 1.00 82.31 182 ILE A CA 1
ATOM 1429 C C . ILE A 1 182 ? 3.619 6.557 20.684 1.00 82.31 182 ILE A C 1
ATOM 1431 O O . ILE A 1 182 ? 4.027 5.528 21.225 1.00 82.31 182 ILE A O 1
ATOM 1435 N N . ASP A 1 183 ? 4.258 7.132 19.673 1.00 83.12 183 ASP A N 1
ATOM 1436 C CA . ASP A 1 183 ? 5.550 6.669 19.179 1.00 83.12 183 ASP A CA 1
ATOM 1437 C C . ASP A 1 183 ? 6.547 7.840 19.058 1.00 83.12 183 ASP A C 1
ATOM 1439 O O . ASP A 1 183 ? 6.109 8.982 18.903 1.00 83.12 183 ASP A O 1
ATOM 1443 N N . PRO A 1 184 ? 7.873 7.602 19.180 1.00 74.88 184 PRO A N 1
ATOM 1444 C CA . PRO A 1 184 ? 8.875 8.654 19.407 1.00 74.88 184 PRO A CA 1
ATOM 1445 C C . PRO A 1 184 ? 8.934 9.795 18.380 1.00 74.88 184 PRO A C 1
ATOM 1447 O O . PRO A 1 184 ? 9.486 10.841 18.705 1.00 74.88 184 PRO A O 1
ATOM 1450 N N . ASP A 1 185 ? 8.322 9.641 17.206 1.00 84.75 185 ASP A N 1
ATOM 1451 C CA . ASP A 1 18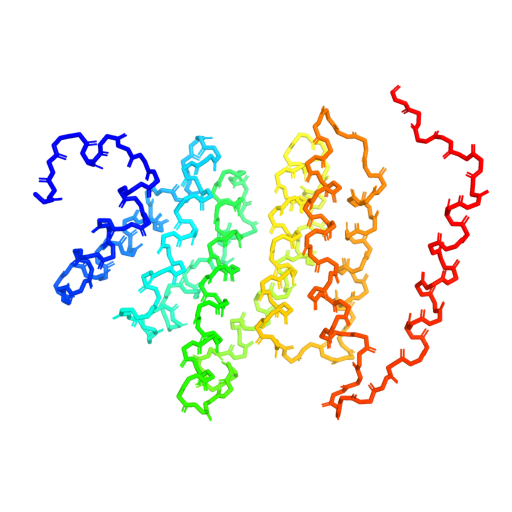5 ? 8.265 10.661 16.154 1.00 84.75 185 ASP A CA 1
ATOM 1452 C C . ASP A 1 185 ? 6.846 10.827 15.561 1.00 84.75 185 ASP A C 1
ATOM 1454 O O . ASP A 1 185 ? 6.682 11.397 14.481 1.00 84.75 185 ASP A O 1
ATOM 1458 N N . ASN A 1 186 ? 5.806 10.324 16.244 1.00 88.31 186 ASN A N 1
ATOM 1459 C CA . ASN A 1 186 ? 4.413 10.306 15.766 1.00 88.31 186 ASN A CA 1
ATOM 1460 C C . ASN A 1 186 ? 4.270 9.726 14.340 1.00 88.31 186 ASN A C 1
ATOM 1462 O O . ASN A 1 186 ? 3.456 10.191 13.534 1.00 88.31 186 ASN A O 1
ATOM 1466 N N . ILE A 1 187 ? 5.086 8.733 13.988 1.00 89.88 187 ILE A N 1
ATOM 1467 C CA . ILE A 1 187 ? 5.171 8.129 12.653 1.00 89.88 187 ILE A CA 1
ATOM 1468 C C . ILE A 1 187 ? 3.856 7.438 12.315 1.00 89.88 187 ILE A C 1
ATOM 1470 O O . ILE A 1 187 ? 3.346 7.585 11.202 1.00 89.88 187 ILE A O 1
ATOM 1474 N N . ASN A 1 188 ? 3.294 6.702 13.272 1.00 92.38 188 ASN A N 1
ATOM 1475 C CA . ASN A 1 188 ? 2.028 6.001 13.085 1.00 92.38 188 ASN A CA 1
ATOM 1476 C C . ASN A 1 188 ? 0.873 7.002 12.924 1.00 92.38 188 ASN A C 1
ATOM 1478 O O . ASN A 1 188 ? 0.075 6.865 11.993 1.00 92.38 188 ASN A O 1
ATOM 1482 N N . GLN A 1 189 ? 0.842 8.055 13.750 1.00 93.75 189 GLN A N 1
ATOM 1483 C CA . GLN A 1 189 ? -0.154 9.127 13.649 1.00 93.75 189 GLN A CA 1
ATOM 1484 C C . GLN A 1 189 ? -0.064 9.846 12.298 1.00 93.75 189 GLN A C 1
ATOM 1486 O O . GLN A 1 189 ? -1.074 10.052 11.630 1.00 93.75 189 GLN A O 1
ATOM 1491 N N . THR A 1 190 ? 1.151 10.172 11.851 1.00 94.12 190 THR A N 1
ATOM 1492 C CA . THR A 1 190 ? 1.406 10.835 10.561 1.00 94.12 190 THR A CA 1
ATOM 1493 C C . THR A 1 190 ? 0.968 9.964 9.385 1.00 94.12 190 THR A C 1
ATOM 1495 O O . THR A 1 190 ? 0.376 10.458 8.420 1.00 94.12 190 THR A O 1
ATOM 1498 N N . ALA A 1 191 ? 1.221 8.655 9.457 1.00 94.50 191 ALA A N 1
ATOM 1499 C CA . ALA A 1 191 ? 0.789 7.711 8.434 1.00 94.50 191 ALA A CA 1
ATOM 1500 C C . ALA A 1 191 ? -0.744 7.608 8.376 1.00 94.50 191 ALA A C 1
ATOM 1502 O O . ALA A 1 191 ? -1.317 7.640 7.287 1.00 94.50 191 ALA A O 1
ATOM 1503 N N . ALA A 1 192 ? -1.417 7.548 9.529 1.00 96.62 192 ALA A N 1
ATOM 1504 C CA . ALA A 1 192 ? -2.876 7.545 9.588 1.00 96.62 192 ALA A CA 1
ATOM 1505 C C . ALA A 1 192 ? -3.481 8.856 9.069 1.00 96.62 192 ALA A C 1
ATOM 1507 O O . ALA A 1 192 ? -4.368 8.827 8.217 1.00 96.62 192 ALA A O 1
ATOM 1508 N N . ALA A 1 193 ? -2.948 10.000 9.503 1.00 95.56 193 ALA A N 1
ATOM 1509 C CA . ALA A 1 193 ? -3.378 11.323 9.054 1.00 95.56 193 ALA A CA 1
ATOM 1510 C C . ALA A 1 193 ? -3.235 11.504 7.532 1.00 95.56 193 ALA A C 1
ATOM 1512 O O . ALA A 1 193 ? -4.039 12.199 6.916 1.00 95.56 193 ALA A O 1
ATOM 1513 N N . SER A 1 194 ? -2.246 10.844 6.920 1.00 95.12 194 SER A N 1
ATOM 1514 C CA . SER A 1 194 ? -2.051 10.839 5.464 1.00 95.12 194 SER A CA 1
ATOM 1515 C C . SER A 1 194 ? -3.062 9.938 4.737 1.00 95.12 194 SER A C 1
ATOM 1517 O O . SER A 1 194 ? -3.508 10.271 3.640 1.00 95.12 194 SER A O 1
ATOM 1519 N N . ALA A 1 195 ? -3.467 8.820 5.350 1.00 98.19 195 ALA A N 1
ATOM 1520 C CA . ALA A 1 195 ? -4.382 7.840 4.759 1.00 98.19 195 ALA A CA 1
ATOM 1521 C C . ALA A 1 195 ? -5.869 8.216 4.867 1.00 98.19 195 ALA A C 1
ATOM 1523 O O . ALA A 1 195 ? -6.641 7.975 3.933 1.00 98.19 195 ALA A O 1
ATOM 1524 N N . ILE A 1 196 ? -6.271 8.819 5.990 1.00 97.50 196 ILE A N 1
ATOM 1525 C CA . ILE A 1 196 ? -7.669 9.143 6.314 1.00 97.50 196 ILE A CA 1
ATOM 1526 C C . ILE A 1 196 ? -8.373 9.969 5.227 1.00 97.50 196 ILE A C 1
ATOM 1528 O O . ILE A 1 196 ? -9.487 9.594 4.859 1.00 97.50 196 ILE A O 1
ATOM 1532 N N . PRO A 1 197 ? -7.781 11.034 4.649 1.00 97.56 197 PRO A N 1
ATOM 1533 C CA . PRO A 1 197 ? -8.464 11.831 3.632 1.00 97.56 197 PRO A CA 1
ATOM 1534 C C . PRO A 1 197 ? -8.887 11.008 2.412 1.00 97.56 197 PRO A C 1
ATOM 1536 O O . PRO A 1 197 ? -10.025 11.124 1.952 1.00 97.56 197 PRO A O 1
ATOM 1539 N N . ALA A 1 198 ? -8.000 10.145 1.907 1.00 98.12 198 ALA A N 1
ATOM 1540 C CA . ALA A 1 198 ? -8.306 9.266 0.783 1.00 98.12 198 ALA A CA 1
ATOM 1541 C C . ALA A 1 198 ? -9.354 8.214 1.169 1.00 98.12 198 ALA A C 1
ATOM 1543 O O . ALA A 1 198 ? -10.304 7.988 0.419 1.00 98.12 198 ALA A O 1
ATOM 1544 N N . PHE A 1 199 ? -9.204 7.615 2.353 1.00 98.00 199 PHE A N 1
ATOM 1545 C CA . PHE A 1 199 ? -10.120 6.603 2.871 1.00 98.00 199 PHE A CA 1
ATOM 1546 C C . PHE A 1 199 ? -11.544 7.147 3.047 1.00 98.00 199 PHE A C 1
ATOM 1548 O O . PHE A 1 199 ? -12.502 6.545 2.561 1.00 98.00 199 PHE A O 1
ATOM 1555 N N . PHE A 1 200 ? -11.694 8.321 3.664 1.00 96.06 200 PHE A N 1
ATOM 1556 C CA . PHE A 1 200 ? -12.996 8.957 3.868 1.00 96.06 200 PHE A CA 1
ATOM 1557 C C . PHE A 1 200 ? -13.618 9.383 2.541 1.00 96.06 200 PHE A C 1
ATOM 1559 O O . PHE A 1 200 ? -14.779 9.079 2.276 1.00 96.06 200 PHE A O 1
ATOM 1566 N N . THR A 1 201 ? -12.837 10.012 1.662 1.00 95.50 201 THR A N 1
ATOM 1567 C CA . THR A 1 201 ? -13.332 10.467 0.353 1.00 95.50 201 THR A CA 1
ATOM 1568 C C . THR A 1 201 ? -13.863 9.315 -0.506 1.00 95.50 201 THR A C 1
ATOM 1570 O O . THR A 1 201 ? -14.813 9.501 -1.274 1.00 95.50 201 THR A O 1
ATOM 1573 N N . GLU A 1 202 ? -13.267 8.125 -0.400 1.00 96.12 202 GLU A N 1
ATOM 1574 C CA . GLU A 1 202 ? -13.677 6.975 -1.205 1.00 96.12 202 GLU A CA 1
ATOM 1575 C C . GLU A 1 202 ? -14.740 6.095 -0.535 1.00 96.12 202 GLU A C 1
ATOM 1577 O O . GLU A 1 202 ? -15.667 5.665 -1.212 1.00 96.12 202 GLU A O 1
ATOM 1582 N N . TYR A 1 203 ? -14.663 5.848 0.774 1.00 96.19 203 TYR A N 1
ATOM 1583 C CA . TYR A 1 203 ? -15.471 4.803 1.422 1.00 96.19 203 TYR A CA 1
ATOM 1584 C C . TYR A 1 203 ? -16.507 5.307 2.439 1.00 96.19 203 TYR A C 1
ATOM 1586 O O . TYR A 1 203 ? -17.184 4.499 3.083 1.00 96.19 203 TYR A O 1
ATOM 1594 N N . TYR A 1 204 ? -16.669 6.628 2.571 1.00 94.50 204 TYR A N 1
ATOM 1595 C CA . TYR A 1 204 ? -17.797 7.254 3.287 1.00 94.50 204 TYR A CA 1
ATOM 1596 C C . TYR A 1 204 ? -18.899 7.749 2.341 1.00 94.50 204 TYR A C 1
ATOM 1598 O O . TYR A 1 204 ? -19.805 8.490 2.730 1.00 94.50 204 TYR A O 1
ATOM 1606 N N . LYS A 1 205 ? -18.843 7.288 1.095 1.00 91.50 205 LYS A N 1
ATOM 1607 C CA . LYS A 1 205 ? -19.922 7.341 0.117 1.00 91.50 205 LYS A CA 1
ATOM 1608 C C . LYS A 1 205 ? -20.373 5.916 -0.211 1.00 91.50 205 LYS A C 1
ATOM 1610 O O . LYS A 1 205 ? -19.627 4.957 -0.017 1.00 91.50 205 LYS A O 1
ATOM 1615 N N . ASP A 1 206 ? -21.603 5.774 -0.674 1.00 87.00 206 ASP A N 1
ATOM 1616 C CA . ASP A 1 206 ? -22.105 4.539 -1.252 1.00 87.00 206 ASP A CA 1
ATOM 1617 C C . ASP A 1 206 ? -21.510 4.305 -2.654 1.00 87.00 206 ASP A C 1
ATOM 1619 O O . ASP A 1 206 ? -20.863 5.173 -3.248 1.00 87.00 206 ASP A O 1
ATOM 1623 N N . LYS A 1 207 ? -21.761 3.117 -3.211 1.00 84.81 207 LYS A N 1
ATOM 1624 C CA . LYS A 1 207 ? -21.305 2.721 -4.555 1.00 84.81 207 LYS A CA 1
ATOM 1625 C C . LYS A 1 207 ? -21.789 3.632 -5.695 1.00 84.81 207 LYS A C 1
ATOM 1627 O O . LYS A 1 207 ? -21.226 3.589 -6.785 1.00 84.81 207 LYS A O 1
ATOM 1632 N N . ASN A 1 208 ? -22.841 4.417 -5.468 1.00 86.94 208 ASN A N 1
ATOM 1633 C CA . ASN A 1 208 ? -23.406 5.369 -6.424 1.00 86.94 208 ASN A CA 1
ATOM 1634 C C . ASN A 1 208 ? -22.883 6.800 -6.194 1.00 86.94 208 ASN A C 1
ATOM 1636 O O . ASN A 1 208 ? -23.271 7.716 -6.918 1.00 86.94 208 ASN A O 1
ATOM 1640 N N . GLY A 1 209 ? -22.009 7.005 -5.205 1.00 85.81 209 GLY A N 1
ATOM 1641 C CA . GLY A 1 209 ? -21.481 8.312 -4.823 1.00 85.81 209 GLY A CA 1
ATOM 1642 C C . GLY A 1 209 ? -22.377 9.109 -3.872 1.00 85.81 209 GLY A C 1
ATOM 1643 O O . GLY A 1 209 ? -22.043 10.251 -3.560 1.00 85.81 209 GLY A O 1
ATOM 1644 N N . GLY A 1 210 ? -23.485 8.533 -3.399 1.00 89.38 210 GLY A N 1
ATOM 1645 C CA . GLY A 1 210 ? -24.316 9.113 -2.348 1.00 89.38 210 GLY A CA 1
ATOM 1646 C C . GLY A 1 210 ? -23.603 9.086 -1.000 1.00 89.38 210 GLY A C 1
ATOM 1647 O O . GLY A 1 210 ? -22.741 8.250 -0.754 1.00 89.38 210 GLY A O 1
ATOM 1648 N N . VAL A 1 211 ? -23.923 10.016 -0.108 1.00 89.00 211 VAL A N 1
ATOM 1649 C CA . VAL A 1 211 ? -23.289 10.073 1.215 1.00 89.00 211 VAL A CA 1
ATOM 1650 C C . VAL A 1 211 ? -23.715 8.869 2.060 1.00 89.00 211 VAL A C 1
ATOM 1652 O O . VAL A 1 211 ? -24.907 8.608 2.210 1.00 89.00 211 VAL A O 1
ATOM 1655 N N . ASN A 1 212 ? -22.756 8.164 2.668 1.00 89.69 212 ASN A N 1
ATOM 1656 C CA . ASN A 1 212 ? -23.061 7.148 3.674 1.00 89.69 212 ASN A CA 1
ATOM 1657 C C . ASN A 1 212 ? -23.226 7.824 5.044 1.00 89.69 212 ASN A C 1
ATOM 1659 O O . ASN A 1 212 ? -22.305 7.845 5.864 1.00 89.69 212 ASN A O 1
ATOM 1663 N N . THR A 1 213 ? -24.408 8.403 5.269 1.00 87.94 213 THR A N 1
ATOM 1664 C CA . THR A 1 213 ? -24.719 9.210 6.460 1.00 87.94 213 THR A CA 1
ATOM 1665 C C . THR A 1 213 ? -24.456 8.448 7.753 1.00 87.94 213 THR A C 1
ATOM 1667 O O . THR A 1 213 ? -23.812 8.976 8.651 1.00 87.94 213 THR A O 1
ATOM 1670 N N . LYS A 1 214 ? -24.839 7.166 7.809 1.00 88.00 214 LYS A N 1
ATOM 1671 C CA . LYS A 1 214 ? -24.636 6.322 8.993 1.00 88.00 214 LYS A CA 1
ATOM 1672 C C . LYS A 1 214 ? -23.159 6.216 9.378 1.00 88.00 214 LYS A C 1
ATOM 1674 O O . LYS A 1 214 ? -22.818 6.350 10.552 1.00 88.00 214 LYS A O 1
ATOM 1679 N N . ARG A 1 215 ? -22.270 5.971 8.406 1.00 89.25 215 ARG A N 1
ATOM 1680 C CA . ARG A 1 215 ? -20.823 5.919 8.668 1.00 89.25 215 ARG A CA 1
ATOM 1681 C C . ARG A 1 215 ? -20.277 7.276 9.099 1.00 89.25 215 ARG A C 1
ATOM 1683 O O . ARG A 1 215 ? -19.512 7.328 10.057 1.00 89.25 215 ARG A O 1
ATOM 1690 N N . GLN A 1 216 ? -20.683 8.353 8.425 1.00 89.31 216 GLN A N 1
ATOM 1691 C CA . GLN A 1 216 ? -20.244 9.709 8.765 1.00 89.31 216 GLN A CA 1
ATOM 1692 C C . GLN A 1 216 ? -20.653 10.117 10.184 1.00 89.31 216 GLN A C 1
ATOM 1694 O O . GLN A 1 216 ? -19.815 10.595 10.939 1.00 89.31 216 GLN A O 1
ATOM 1699 N N . GLU A 1 217 ? -21.906 9.887 10.572 1.00 91.62 217 GLU A N 1
ATOM 1700 C CA . GLU A 1 217 ? -22.390 10.180 11.926 1.00 91.62 217 GLU A CA 1
ATOM 1701 C C . GLU A 1 217 ? -21.602 9.386 12.971 1.00 91.62 217 GLU A C 1
ATOM 1703 O O . GLU A 1 217 ? -21.058 9.971 13.905 1.00 91.62 217 GLU A O 1
ATOM 1708 N N . THR A 1 218 ? -21.431 8.078 12.748 1.00 91.06 218 THR A N 1
ATOM 1709 C CA . THR A 1 218 ? -20.700 7.197 13.672 1.00 91.06 218 THR A CA 1
ATOM 1710 C C . THR A 1 218 ? -19.261 7.672 13.908 1.00 91.06 218 THR A C 1
ATOM 1712 O O . THR A 1 218 ? -18.806 7.715 15.052 1.00 91.06 218 THR A O 1
ATOM 1715 N N . VAL A 1 219 ? -18.525 8.041 12.849 1.00 92.00 219 VAL A N 1
ATOM 1716 C CA . VAL A 1 219 ? -17.125 8.480 13.002 1.00 92.00 219 VAL A CA 1
ATOM 1717 C C . VAL A 1 219 ? -17.022 9.860 13.649 1.00 92.00 219 VAL A C 1
ATOM 1719 O O . VAL A 1 219 ? -16.145 10.081 14.481 1.00 92.00 219 VAL A O 1
ATOM 1722 N N . ILE A 1 220 ? -17.934 10.781 13.315 1.00 91.69 220 ILE A N 1
ATOM 1723 C CA . ILE A 1 220 ? -17.964 12.124 13.904 1.00 91.69 220 ILE A CA 1
ATOM 1724 C C . ILE A 1 220 ? -18.260 12.025 15.400 1.00 91.69 220 ILE A C 1
ATOM 1726 O O . ILE A 1 220 ? -17.552 12.635 16.199 1.00 91.69 220 ILE A O 1
ATOM 1730 N N . GLU A 1 221 ? -19.263 11.239 15.793 1.00 92.75 221 GLU A N 1
ATOM 1731 C CA . GLU A 1 221 ? -19.590 11.004 17.201 1.00 92.75 221 GLU A CA 1
ATOM 1732 C C . GLU A 1 221 ? -18.404 10.408 17.961 1.00 92.75 221 GLU A C 1
ATOM 1734 O O . GLU A 1 221 ? -18.047 10.915 19.029 1.00 92.75 221 GLU A O 1
ATOM 1739 N N . LYS A 1 222 ? -17.748 9.390 17.386 1.00 90.81 222 LYS A N 1
ATOM 1740 C CA . LYS A 1 222 ? -16.558 8.763 17.970 1.00 90.81 222 LYS A CA 1
ATOM 1741 C C . LYS A 1 222 ? -15.436 9.780 18.193 1.00 90.81 222 LYS A C 1
ATOM 1743 O O . LYS A 1 222 ? -14.970 9.930 19.320 1.00 90.81 222 LYS A O 1
ATOM 1748 N N . TYR A 1 223 ? -15.026 10.509 17.157 1.00 90.81 223 TYR A N 1
ATOM 1749 C CA . TYR A 1 223 ? -13.908 11.449 17.266 1.00 90.81 223 TYR A CA 1
ATOM 1750 C C . TYR A 1 223 ? -14.236 12.655 18.153 1.00 90.81 223 TYR A C 1
ATOM 1752 O O . TYR A 1 223 ? -13.378 13.111 18.904 1.00 90.81 223 TYR A O 1
ATOM 1760 N N . LEU A 1 224 ? -15.477 13.156 18.145 1.00 91.56 224 LEU A N 1
ATOM 1761 C CA . LEU A 1 224 ? -15.905 14.206 19.078 1.00 91.56 224 LEU A CA 1
ATOM 1762 C C . LEU A 1 224 ? -15.892 13.728 20.532 1.00 91.56 224 LEU A C 1
ATOM 1764 O O . LEU A 1 224 ? -15.610 14.524 21.429 1.00 91.56 224 LEU A O 1
ATOM 1768 N N . HIS A 1 225 ? -16.223 12.461 20.777 1.00 89.75 225 HIS A N 1
ATOM 1769 C CA . HIS A 1 225 ? -16.124 11.862 22.101 1.00 89.75 225 HIS A CA 1
ATOM 1770 C C . HIS A 1 225 ? -14.658 11.721 22.537 1.00 89.75 225 HIS A C 1
ATOM 1772 O O . HIS A 1 225 ? -14.315 12.127 23.645 1.00 89.75 225 HIS A O 1
ATOM 1778 N N . GLU A 1 226 ? -13.782 11.212 21.667 1.00 86.81 226 GLU A N 1
ATOM 1779 C CA . GLU A 1 226 ? -12.345 11.070 21.946 1.00 86.81 226 GLU A CA 1
ATOM 1780 C C . GLU A 1 226 ? -11.662 12.423 22.197 1.00 86.81 226 GLU A C 1
ATOM 1782 O O . GLU A 1 226 ? -10.908 12.547 23.157 1.00 86.81 226 GLU A O 1
ATOM 1787 N N . LEU A 1 227 ? -12.006 13.469 21.439 1.00 85.12 227 LEU A N 1
ATOM 1788 C CA . LEU A 1 227 ? -11.508 14.837 21.657 1.00 85.12 227 LEU A CA 1
ATOM 1789 C C . LEU A 1 227 ? -11.910 15.433 23.013 1.00 85.12 227 LEU A C 1
ATOM 1791 O O . LEU A 1 227 ? -11.213 16.296 23.541 1.00 85.12 227 LEU A O 1
ATOM 1795 N N . LYS A 1 228 ? -13.056 15.017 23.562 1.00 84.69 228 LYS A N 1
ATOM 1796 C CA . LYS A 1 228 ? -13.542 15.452 24.883 1.00 84.69 228 LYS A CA 1
ATOM 1797 C C . LYS A 1 228 ? -13.008 14.583 26.020 1.00 84.69 228 LYS A C 1
ATOM 1799 O O . LYS A 1 228 ? -13.260 14.897 27.183 1.00 84.69 228 LYS A O 1
ATOM 1804 N N . SER A 1 229 ? -12.337 13.479 25.701 1.00 77.00 229 SER A N 1
ATOM 1805 C CA . SER A 1 229 ? -11.827 12.552 26.698 1.00 77.00 229 SER A CA 1
ATOM 1806 C C . SER A 1 229 ? -10.726 13.226 27.527 1.00 77.00 229 SER A C 1
ATOM 1808 O O . SER A 1 229 ? -9.790 13.778 26.953 1.00 77.00 229 SER A O 1
ATOM 1810 N N . PRO A 1 230 ? -10.780 13.162 28.871 1.00 65.19 230 PRO A N 1
ATOM 1811 C CA . PRO A 1 230 ? -9.718 13.671 29.741 1.00 65.19 230 PRO A CA 1
ATOM 1812 C C . PRO A 1 230 ? -8.481 12.758 29.758 1.00 65.19 230 PRO A C 1
ATOM 1814 O O . PRO A 1 230 ? -7.535 13.016 30.498 1.00 65.19 230 PRO A O 1
ATOM 1817 N N . VAL A 1 231 ? -8.509 11.655 29.002 1.00 61.34 231 VAL A N 1
ATOM 1818 C CA . VAL A 1 231 ? -7.401 10.710 28.895 1.00 61.34 231 VAL A CA 1
ATOM 1819 C C . VAL A 1 231 ? -6.306 11.354 28.051 1.00 61.34 231 VAL A C 1
ATOM 1821 O O . VAL A 1 231 ? -6.304 11.249 26.829 1.00 61.34 231 VAL A O 1
ATOM 1824 N N . GLU A 1 232 ? -5.362 12.018 28.715 1.00 55.34 232 GLU A N 1
ATOM 1825 C CA . GLU A 1 232 ? -4.054 12.274 28.125 1.00 55.34 232 GLU A CA 1
ATOM 1826 C C . GLU A 1 232 ? -3.400 10.917 27.867 1.00 55.34 232 GLU A C 1
ATOM 1828 O O . GLU A 1 232 ? -3.152 10.145 28.803 1.00 55.34 232 GLU A O 1
ATOM 1833 N N . THR A 1 233 ? -3.151 10.598 26.596 1.00 57.16 233 THR A N 1
ATOM 1834 C CA . THR A 1 233 ? -2.350 9.439 26.211 1.00 57.16 233 THR A CA 1
ATOM 1835 C C . THR A 1 233 ? -0.994 9.599 26.894 1.00 57.16 233 THR A C 1
ATOM 1837 O O . THR A 1 233 ? -0.195 10.468 26.547 1.00 57.16 233 THR A O 1
ATOM 1840 N N . THR A 1 234 ? -0.791 8.839 27.966 1.00 40.19 234 THR A N 1
ATOM 1841 C CA . THR A 1 234 ? 0.290 9.083 28.919 1.00 40.19 234 THR A CA 1
ATOM 1842 C C . THR A 1 234 ? 1.604 8.652 28.280 1.00 40.19 234 THR A C 1
ATOM 1844 O O . THR A 1 234 ? 1.721 7.515 27.824 1.00 40.19 234 THR A O 1
ATOM 1847 N N . ARG A 1 235 ? 2.538 9.601 28.186 1.00 45.03 235 ARG A N 1
ATOM 1848 C CA . ARG A 1 235 ? 3.816 9.485 27.475 1.00 45.03 235 ARG A CA 1
ATOM 1849 C C . ARG A 1 235 ? 4.813 8.563 28.171 1.00 45.03 235 ARG A C 1
ATOM 1851 O O . ARG A 1 235 ? 4.854 8.585 29.421 1.00 45.03 235 ARG A O 1
#

InterPro domains:
  IPR016024 Armadillo-type fold [SSF48371] (12-227)
  IPR033162 Tubulin-folding cofactor D [PTHR12658] (2-235)

pLDDT: mean 91.32, std 11.17, range [40.19, 98.88]

Organism: Mytilus edulis (NCBI:txid6550)

Sequence (235 aa):
MADYFAVGNRNHCYLELSIFVAKFPEYTKSMIDHLVDMKINHWDGIIRDLSAQGLHKLTSCSPDYMASQVLPKMLPMTTGIDLYLRHGAILAVAEITHALSKVSTEKGKKIEDVISKDVINGLKNIAVKLTEAKMFRGYGGDFMRRSVSCLIEKLSLSKLPYYDDPVLDLWQNILDECLGSIDPDNINQTAAASAIPAFFTEYYKDKNGGVNTKRQETVIEKYLHELKSPVETTR

Foldseek 3Di:
DPDPVQCVPLLSNLQPVLLVVLLPVVCLVVSLVCLLVPQQLDPDVVSLLSSLNSLLSSCLSPVLCCQPPVLVVLLVQCLDPRLSSNLSSLSNNLSSLLSSLVNQVVVVHASCVRHPPVSLVSLLCSLVSCVVVVCLDDPSNLSVLLSLLSSLQSVLSSLRPCAPPCSLVSSVVSLVCLCLDDDPVSSSNVSSVNRVVSSCCRHCAGPVRHGVVVVVVVVVVVVVVVVPDPDDSDD